Protein AF-K3Y2R1-F1 (afdb_monomer_lite)

Foldseek 3Di:
DDPVCPPVPPDDDPCPVVCCVVPVPPDPPCPPPQDPVRVVVVVVVVVVPPPDDDDDDDDDDDDDDDDDDDDDDDDDDDDDDDDDDDDPDPPPPPDPDPVVVVVVVVVVVVVVVVVVVVVVVVVVVVVVVVVVVVVVVVVLVVLLVVLLVLCVVLPDDPVLSVVLSVVCVVPVVLSVVLVVDDSVCNNVSSCVVSVD

Sequence (196 aa):
YHPEAKGLYGVAFPYYDSLAAVYGSDIATGEGAEGLSEAVENIEKELAVEGGNHQEEEEDRMSRETPRRSTDSASSSLKRRKTDRKGKDHVSATSSDPILDMLHEVQGDLKGVSTNIGKMAAVMEREVAVQEKNSKEDHQQKLREKATAELRKLGFTGSEQVKAASVFVRIPDQMSMLLTLDETLRREFILNMLGM

Radius of gyration: 39.14 Å; chains: 1; bounding box: 80×100×79 Å

pLDDT: mean 75.06, std 21.3, range [29.67, 97.75]

Organism: Setaria italica (NCBI:txid4555)

Secondary structure (DSSP, 8-state):
--GGGTT-TT---TTHHHHHHHHTTSSS--TT---HHHHHHHHHHHHTT--S-------------------------------------------S-HHHHHHHHHHHHHHHHHHHHHHHHHHHHHHHHHHHHHHHHHHHHHHHHHHHHHHHHTT--HHHHHHHHHHHHH-HHHHHHHHHS-HHHHHHHHHHHHT-

Structure (mmCIF, N/CA/C/O backbone):
data_AF-K3Y2R1-F1
#
_entry.id   AF-K3Y2R1-F1
#
loop_
_atom_site.group_PDB
_atom_site.id
_atom_site.type_symbol
_atom_site.label_atom_id
_atom_site.label_alt_id
_atom_site.label_comp_id
_atom_site.label_asym_id
_atom_site.label_entity_id
_atom_site.label_seq_id
_atom_site.pdbx_PDB_ins_code
_atom_site.Cartn_x
_atom_site.Cartn_y
_atom_site.Cartn_z
_atom_site.occupancy
_atom_site.B_iso_or_equiv
_atom_site.auth_seq_id
_atom_site.auth_comp_id
_atom_site.auth_asym_id
_atom_site.auth_atom_id
_atom_site.pdbx_PDB_model_num
ATOM 1 N N . TYR A 1 1 ? 9.777 -41.746 -37.826 1.00 58.69 1 TYR A N 1
ATOM 2 C CA . TYR A 1 1 ? 9.573 -41.975 -36.381 1.00 58.69 1 TYR A CA 1
ATOM 3 C C . TYR A 1 1 ? 10.850 -41.562 -35.669 1.00 58.69 1 TYR A C 1
ATOM 5 O O . TYR A 1 1 ? 11.870 -42.189 -35.920 1.00 58.69 1 TYR A O 1
ATOM 13 N N . HIS A 1 2 ? 10.834 -40.489 -34.873 1.00 68.25 2 HIS A N 1
ATOM 14 C CA . HIS A 1 2 ? 12.013 -40.086 -34.095 1.00 68.25 2 HIS A CA 1
ATOM 15 C C . HIS A 1 2 ? 12.057 -40.904 -32.793 1.00 68.25 2 HIS A C 1
ATOM 17 O O . HIS A 1 2 ? 11.012 -41.002 -32.144 1.00 68.25 2 HIS A O 1
ATOM 23 N N . PRO A 1 3 ? 13.196 -41.504 -32.397 1.00 75.38 3 PRO A N 1
ATOM 24 C CA . PRO A 1 3 ? 13.256 -42.355 -31.204 1.00 75.38 3 PRO A CA 1
ATOM 25 C C . PRO A 1 3 ? 12.899 -41.600 -29.914 1.00 75.38 3 PRO A C 1
ATOM 27 O O . PRO A 1 3 ? 12.304 -42.187 -29.014 1.00 75.38 3 PRO A O 1
ATOM 30 N N . GLU A 1 4 ? 13.175 -40.295 -29.858 1.00 73.31 4 GLU A N 1
ATOM 31 C CA . GLU A 1 4 ? 12.891 -39.430 -28.702 1.00 73.31 4 GLU A CA 1
ATOM 32 C C . GLU A 1 4 ? 11.432 -38.943 -28.631 1.00 73.31 4 GLU A C 1
ATOM 34 O O . GLU A 1 4 ? 10.978 -38.515 -27.578 1.00 73.31 4 GLU A O 1
ATOM 39 N N . ALA A 1 5 ? 10.651 -39.051 -29.715 1.00 70.62 5 ALA A N 1
ATOM 40 C CA . ALA A 1 5 ? 9.230 -38.667 -29.716 1.00 70.62 5 ALA A CA 1
ATOM 41 C C . ALA A 1 5 ? 8.310 -39.740 -29.090 1.00 70.62 5 ALA A C 1
ATOM 43 O O . ALA A 1 5 ? 7.079 -39.630 -29.105 1.00 70.62 5 ALA A O 1
ATOM 44 N N . LYS A 1 6 ? 8.897 -40.824 -28.572 1.00 70.19 6 LYS A N 1
ATOM 45 C CA . LYS A 1 6 ? 8.190 -41.992 -28.050 1.00 70.19 6 LYS A CA 1
ATOM 46 C C . LYS A 1 6 ? 7.592 -41.675 -26.674 1.00 70.19 6 LYS A C 1
ATOM 48 O O . LYS A 1 6 ? 8.297 -41.680 -25.674 1.00 70.19 6 LYS A O 1
ATOM 53 N N . GLY A 1 7 ? 6.282 -41.430 -26.644 1.00 70.38 7 GLY A N 1
ATOM 54 C CA . GLY A 1 7 ? 5.531 -41.080 -25.430 1.00 70.38 7 GLY A CA 1
ATOM 55 C C . GLY A 1 7 ? 4.971 -39.654 -25.404 1.00 70.38 7 GLY A C 1
ATOM 56 O O . GLY A 1 7 ? 4.280 -39.317 -24.454 1.00 70.38 7 GLY A O 1
ATOM 57 N N . LEU A 1 8 ? 5.211 -38.835 -26.437 1.00 71.25 8 LEU A N 1
ATOM 58 C CA . LEU A 1 8 ? 4.618 -37.489 -26.544 1.00 71.25 8 LEU A CA 1
ATOM 59 C C . LEU A 1 8 ? 3.167 -37.501 -27.061 1.00 71.25 8 LEU A C 1
ATOM 61 O O . LEU A 1 8 ? 2.424 -36.546 -26.854 1.00 71.25 8 LEU A O 1
ATOM 65 N N . TYR A 1 9 ? 2.746 -38.580 -27.725 1.00 72.44 9 TYR A N 1
ATOM 66 C CA . TYR A 1 9 ? 1.378 -38.750 -28.218 1.00 72.44 9 TYR A CA 1
ATOM 67 C C . TYR A 1 9 ? 0.490 -39.391 -27.145 1.00 72.44 9 TYR A C 1
ATOM 69 O O . TYR A 1 9 ? 0.857 -40.416 -26.574 1.00 72.44 9 TYR A O 1
ATOM 77 N N . GLY A 1 10 ? -0.692 -38.815 -26.908 1.00 72.50 10 GLY A N 1
ATOM 78 C CA . GLY A 1 10 ? -1.663 -39.311 -25.922 1.00 72.50 10 GLY A CA 1
ATOM 79 C C . GLY A 1 10 ? -1.488 -38.767 -24.499 1.00 72.50 10 GLY A C 1
ATOM 80 O O . GLY A 1 10 ? -2.242 -39.155 -23.610 1.00 72.50 10 GLY A O 1
ATOM 81 N N . VAL A 1 11 ? -0.537 -37.855 -24.269 1.00 78.69 11 VAL A N 1
ATOM 82 C CA . VAL A 1 11 ? -0.440 -37.105 -23.008 1.00 78.69 11 VAL A CA 1
ATOM 83 C C . VAL A 1 11 ? -1.524 -36.027 -22.995 1.00 78.69 11 VAL A C 1
ATOM 85 O O . VAL A 1 11 ? -1.591 -35.206 -23.908 1.00 78.69 11 VAL A O 1
ATOM 88 N N . ALA A 1 12 ? -2.372 -36.019 -21.965 1.00 78.88 12 ALA A N 1
ATOM 89 C CA . ALA A 1 12 ? -3.351 -34.954 -21.772 1.00 78.88 12 ALA A CA 1
ATOM 90 C C . ALA A 1 12 ? -2.622 -33.628 -21.510 1.00 78.88 12 ALA A C 1
ATOM 92 O O . ALA A 1 12 ? -1.821 -33.547 -20.580 1.00 78.88 12 ALA A O 1
ATOM 93 N N . PHE A 1 13 ? -2.898 -32.600 -22.315 1.00 80.81 13 PHE A N 1
ATOM 94 C CA . PHE A 1 13 ? -2.345 -31.262 -22.113 1.00 80.81 13 PHE A CA 1
ATOM 95 C C . PHE A 1 13 ? -3.169 -30.531 -21.040 1.00 80.81 13 PHE A C 1
ATOM 97 O O . PHE A 1 13 ? -4.332 -30.204 -21.299 1.00 80.81 13 PHE A O 1
ATOM 104 N N . PRO A 1 14 ? -2.628 -30.282 -19.831 1.00 82.25 14 PRO A N 1
ATOM 105 C CA . PRO A 1 14 ? -3.382 -29.601 -18.787 1.00 82.25 14 PRO A CA 1
ATOM 106 C C . PRO A 1 14 ? -3.731 -28.181 -19.238 1.00 82.25 14 PRO A C 1
ATOM 108 O O . PRO A 1 14 ? -2.924 -27.520 -19.888 1.00 82.25 14 PRO A O 1
ATOM 111 N N . TYR A 1 15 ? -4.921 -27.705 -18.871 1.00 87.19 15 TYR A N 1
ATOM 112 C CA . TYR A 1 15 ? -5.416 -26.362 -19.206 1.00 87.19 15 TYR A CA 1
ATOM 113 C C . TYR A 1 15 ? -5.675 -26.093 -20.701 1.00 87.19 15 TYR A C 1
ATOM 115 O O . TYR A 1 15 ? -5.906 -24.937 -21.050 1.00 87.19 15 TYR A O 1
ATOM 123 N N . TYR A 1 16 ? -5.711 -27.114 -21.575 1.00 85.38 16 TYR A N 1
ATOM 124 C CA . TYR A 1 16 ? -6.106 -26.932 -22.984 1.00 85.38 16 TYR A CA 1
ATOM 125 C C . TYR A 1 16 ? -7.444 -26.188 -23.104 1.00 85.38 16 TYR A C 1
ATOM 127 O O . TYR A 1 16 ? -7.506 -25.146 -23.749 1.00 85.38 16 TYR A O 1
ATOM 135 N N . ASP A 1 17 ? -8.476 -26.658 -22.399 1.00 84.75 17 ASP A N 1
ATOM 136 C CA . ASP A 1 17 ? -9.816 -26.058 -22.430 1.00 84.75 17 ASP A CA 1
ATOM 137 C C . ASP A 1 17 ? -9.830 -24.631 -21.854 1.00 84.75 17 ASP A C 1
ATOM 139 O O . ASP A 1 17 ? -10.561 -23.764 -22.327 1.00 84.75 17 ASP A O 1
ATOM 143 N N . SER A 1 18 ? -8.985 -24.355 -20.855 1.00 87.12 18 SER A N 1
ATOM 144 C CA . SER A 1 18 ? -8.849 -23.024 -20.251 1.00 87.12 18 SER A CA 1
ATOM 145 C C . SER A 1 18 ? -8.185 -22.030 -21.205 1.00 87.12 18 SER A C 1
ATOM 147 O O . SER A 1 18 ? -8.637 -20.894 -21.321 1.00 87.12 18 SER A O 1
ATOM 149 N N . LEU A 1 19 ? -7.140 -22.455 -21.922 1.00 84.94 19 LEU A N 1
ATOM 150 C CA . LEU A 1 19 ? -6.501 -21.642 -22.957 1.00 84.94 19 LEU A CA 1
ATOM 151 C C . LEU A 1 19 ? -7.421 -21.472 -24.170 1.00 84.94 19 LEU A C 1
ATOM 153 O O . LEU A 1 19 ? -7.505 -20.374 -24.709 1.00 84.94 19 LEU A O 1
ATOM 157 N N . ALA A 1 20 ? -8.162 -22.511 -24.562 1.00 81.69 20 ALA A N 1
ATOM 158 C CA . ALA A 1 20 ? -9.163 -22.427 -25.620 1.00 81.69 20 ALA A CA 1
ATOM 159 C C . ALA A 1 20 ? -10.300 -21.451 -25.265 1.00 81.69 20 ALA A C 1
ATOM 161 O O . ALA A 1 20 ? -10.744 -20.710 -26.134 1.00 81.69 20 ALA A O 1
ATOM 162 N N . ALA A 1 21 ? -10.720 -21.370 -23.999 1.00 82.19 21 ALA A N 1
ATOM 163 C CA . ALA A 1 21 ? -11.701 -20.378 -23.556 1.00 82.19 21 ALA A CA 1
ATOM 164 C C . ALA A 1 21 ? -11.164 -18.932 -23.619 1.00 82.19 21 ALA A C 1
ATOM 166 O O . ALA A 1 21 ? -11.878 -18.030 -24.057 1.00 82.19 21 ALA A O 1
ATOM 167 N N . VAL A 1 22 ? -9.906 -18.707 -23.214 1.00 83.81 22 VAL A N 1
ATOM 168 C CA . VAL A 1 22 ? -9.277 -17.370 -23.214 1.00 83.81 22 VAL A CA 1
ATOM 169 C C . VAL A 1 22 ? -8.918 -16.896 -24.627 1.00 83.81 22 VAL A C 1
ATOM 171 O O . VAL A 1 22 ? -9.155 -15.738 -24.952 1.00 83.81 22 VAL A O 1
ATOM 174 N N . TYR A 1 23 ? -8.360 -17.772 -25.467 1.00 77.94 23 TYR A N 1
ATOM 175 C CA . TYR A 1 23 ? -7.776 -17.408 -26.766 1.00 77.94 23 TYR A CA 1
ATOM 176 C C . TYR A 1 23 ? -8.594 -17.859 -27.985 1.00 77.94 23 TYR A C 1
ATOM 178 O O . TYR A 1 23 ? -8.387 -17.344 -29.078 1.00 77.94 23 TYR A O 1
ATOM 186 N N . GLY A 1 24 ? -9.520 -18.809 -27.833 1.00 70.69 24 GLY A N 1
ATOM 187 C CA . GLY A 1 24 ? -10.392 -19.269 -28.921 1.00 70.69 24 GLY A CA 1
ATOM 188 C C . GLY A 1 24 ? -11.609 -18.375 -29.175 1.00 70.69 24 GLY A C 1
ATOM 189 O O . GLY A 1 24 ? -12.319 -18.587 -30.155 1.00 70.69 24 GLY A O 1
ATOM 190 N N . SER A 1 25 ? -11.853 -17.388 -28.308 1.00 68.94 25 SER A N 1
ATOM 191 C CA . SER A 1 25 ? -13.069 -16.564 -28.323 1.00 68.94 25 SER A CA 1
ATOM 192 C C . SER A 1 25 ? -13.003 -15.330 -29.235 1.00 68.94 25 SER A C 1
ATOM 194 O O . SER A 1 25 ? -14.040 -14.710 -29.446 1.00 68.94 25 SER A O 1
ATOM 196 N N . ASP A 1 26 ? -11.833 -14.971 -29.782 1.00 64.12 26 ASP A N 1
ATOM 197 C CA . ASP A 1 26 ? -11.635 -13.679 -30.467 1.00 64.12 26 ASP A CA 1
ATOM 198 C C . ASP A 1 26 ? -10.835 -13.779 -31.784 1.00 64.12 26 ASP A C 1
ATOM 200 O O . ASP A 1 26 ? -9.773 -13.188 -31.961 1.00 64.12 26 ASP A O 1
ATOM 204 N N . ILE A 1 27 ? -11.337 -14.600 -32.718 1.00 58.41 27 ILE A N 1
ATOM 205 C CA . ILE A 1 27 ? -10.880 -14.631 -34.129 1.00 58.41 27 ILE A CA 1
ATOM 206 C C . ILE A 1 27 ? -12.074 -14.624 -35.120 1.00 58.41 27 ILE A C 1
ATOM 208 O O . ILE A 1 27 ? -11.883 -14.496 -36.325 1.00 58.41 27 ILE A O 1
ATOM 212 N N . ALA A 1 28 ? -13.322 -14.769 -34.648 1.00 58.22 28 ALA A N 1
ATOM 213 C CA . ALA A 1 28 ? -14.479 -15.061 -35.511 1.00 58.22 28 ALA A CA 1
ATOM 214 C C . ALA A 1 28 ? -15.615 -14.018 -35.500 1.00 58.22 28 ALA A C 1
ATOM 216 O O . ALA A 1 28 ? -16.436 -14.022 -36.417 1.00 58.22 28 ALA A O 1
ATOM 217 N N . THR A 1 29 ? -15.680 -13.124 -34.510 1.00 54.44 29 THR A N 1
ATOM 218 C CA . THR A 1 29 ? -16.787 -12.160 -34.367 1.00 54.44 29 THR A CA 1
ATOM 219 C C . THR A 1 29 ? -16.401 -10.813 -34.977 1.00 54.44 29 THR A C 1
ATOM 221 O O . THR A 1 29 ? -16.188 -9.838 -34.267 1.00 54.44 29 THR A O 1
ATOM 224 N N . GLY A 1 30 ? -16.273 -10.766 -36.308 1.00 55.94 30 GLY A N 1
ATOM 225 C CA . GLY A 1 30 ? -15.889 -9.572 -37.084 1.00 55.94 30 GLY A CA 1
ATOM 226 C C . GLY A 1 30 ? -16.935 -8.446 -37.114 1.00 55.94 30 GLY A C 1
ATOM 227 O O . GLY A 1 30 ? -17.187 -7.867 -38.166 1.00 55.94 30 GLY A O 1
ATOM 228 N N . GLU A 1 31 ? -17.571 -8.154 -35.983 1.00 53.16 31 GLU A N 1
ATOM 229 C CA . GLU A 1 31 ? -18.559 -7.094 -35.810 1.00 53.16 31 GLU A CA 1
ATOM 230 C C . GLU A 1 31 ? -17.824 -5.769 -35.534 1.00 53.16 31 GLU A C 1
ATOM 232 O O . GLU A 1 31 ? -17.447 -5.472 -34.403 1.00 53.16 31 GLU A O 1
ATOM 237 N N . GLY A 1 32 ? -17.563 -5.002 -36.600 1.00 58.12 32 GLY A N 1
ATOM 238 C CA . GLY A 1 32 ? -16.834 -3.724 -36.547 1.00 58.12 32 GLY A CA 1
ATOM 239 C C . GLY A 1 32 ? -15.511 -3.681 -37.322 1.00 58.12 32 GLY A C 1
ATOM 240 O O . GLY A 1 32 ? -14.821 -2.667 -37.278 1.00 58.12 32 GLY A O 1
ATOM 241 N N . ALA A 1 33 ? -15.145 -4.747 -38.042 1.00 59.28 33 ALA A N 1
ATOM 242 C CA . ALA A 1 33 ? -14.054 -4.695 -39.013 1.00 59.28 33 ALA A CA 1
ATOM 243 C C . ALA A 1 33 ? -14.596 -4.210 -40.367 1.00 59.28 33 ALA A C 1
ATOM 245 O O . ALA A 1 33 ? -15.259 -4.980 -41.065 1.00 59.28 33 ALA A O 1
ATOM 246 N N . GLU A 1 34 ? -14.310 -2.955 -40.728 1.00 58.00 34 GLU A N 1
ATOM 247 C CA . GLU A 1 34 ? -14.689 -2.388 -42.028 1.00 58.00 34 GLU A CA 1
ATOM 248 C C . GLU A 1 34 ? -14.184 -3.279 -43.170 1.00 58.00 34 GLU A C 1
ATOM 250 O O . GLU A 1 34 ? -12.993 -3.599 -43.279 1.00 58.00 34 GLU A O 1
ATOM 255 N N . GLY A 1 35 ? -15.103 -3.711 -44.031 1.00 67.38 35 GLY A N 1
ATOM 256 C CA . GLY A 1 35 ? -14.749 -4.539 -45.178 1.00 67.38 35 GLY A CA 1
ATOM 257 C C . GLY A 1 35 ? -13.949 -3.746 -46.215 1.00 67.38 35 GLY A C 1
ATOM 258 O O . GLY A 1 35 ? -14.098 -2.534 -46.341 1.00 67.38 35 GLY A O 1
ATOM 259 N N . LEU A 1 36 ? -13.180 -4.435 -47.067 1.00 62.88 36 LEU A N 1
ATOM 260 C CA . LEU A 1 36 ? -12.476 -3.806 -48.202 1.00 62.88 36 LEU A CA 1
ATOM 261 C C . LEU A 1 36 ? -13.394 -2.946 -49.098 1.00 62.88 36 LEU A C 1
ATOM 263 O O . LEU A 1 36 ? -12.928 -1.990 -49.704 1.00 62.88 36 LEU A O 1
ATOM 267 N N . SER A 1 37 ? -14.690 -3.270 -49.174 1.00 67.94 37 SER A N 1
ATOM 268 C CA . SER A 1 37 ? -15.687 -2.478 -49.909 1.00 67.94 37 SER A CA 1
ATOM 269 C C . SER A 1 37 ? -16.144 -1.214 -49.167 1.00 67.94 37 SER A C 1
ATOM 271 O O . SER A 1 37 ? -16.518 -0.244 -49.813 1.00 67.94 37 SER A O 1
ATOM 273 N N . GLU A 1 38 ? -16.131 -1.229 -47.836 1.00 74.25 38 GLU A N 1
ATOM 274 C CA . GLU A 1 38 ? -16.564 -0.126 -46.967 1.00 74.25 38 GLU A CA 1
ATOM 275 C C . GLU A 1 38 ? -15.449 0.920 -46.837 1.00 74.25 38 GLU A C 1
ATOM 277 O O . GLU A 1 38 ? -15.686 2.111 -47.027 1.00 74.25 38 GLU A O 1
ATOM 282 N N . ALA A 1 39 ? -14.203 0.457 -46.686 1.00 71.00 39 ALA A N 1
ATOM 283 C CA . ALA A 1 39 ? -13.013 1.304 -46.725 1.00 71.00 39 ALA A CA 1
ATOM 284 C C . ALA A 1 39 ? -12.870 2.074 -48.057 1.00 71.00 39 ALA A C 1
ATOM 286 O O . ALA A 1 39 ? -12.465 3.236 -48.062 1.00 71.00 39 ALA A O 1
ATOM 287 N N . VAL A 1 40 ? -13.231 1.457 -49.193 1.00 73.81 40 VAL A N 1
ATOM 288 C CA . VAL A 1 40 ? -13.231 2.133 -50.507 1.00 73.81 40 VAL A CA 1
ATOM 289 C C . VAL A 1 40 ? -14.349 3.177 -50.603 1.00 73.81 40 VAL A C 1
ATOM 291 O O . VAL A 1 40 ? -14.084 4.292 -51.049 1.00 73.81 40 VAL A O 1
ATOM 294 N N . GLU A 1 41 ? -15.565 2.875 -50.129 1.00 73.31 41 GLU A N 1
ATOM 295 C CA . GLU A 1 41 ? -16.671 3.849 -50.113 1.00 73.31 41 GLU A CA 1
ATOM 296 C C . GLU A 1 41 ? -16.350 5.074 -49.234 1.00 73.31 41 GLU A C 1
ATOM 298 O O . GLU A 1 41 ? -16.726 6.201 -49.568 1.00 73.31 41 GLU A O 1
ATOM 303 N N . ASN A 1 42 ? -15.624 4.881 -48.127 1.00 75.38 42 ASN A N 1
ATOM 304 C CA . ASN A 1 42 ? -15.204 5.980 -47.259 1.00 75.38 42 ASN A CA 1
ATOM 305 C C . ASN A 1 42 ? -14.215 6.932 -47.963 1.00 75.38 42 ASN A C 1
ATOM 307 O O . ASN A 1 42 ? -14.404 8.147 -47.922 1.00 75.38 42 ASN A O 1
ATOM 311 N N . ILE A 1 43 ? -13.224 6.392 -48.686 1.00 75.44 43 ILE A N 1
ATOM 312 C CA . ILE A 1 43 ? -12.249 7.189 -49.456 1.00 75.44 43 ILE A CA 1
ATOM 313 C C . ILE A 1 43 ? -12.938 7.978 -50.585 1.00 75.44 43 ILE A C 1
ATOM 315 O O . ILE A 1 43 ? -12.614 9.145 -50.814 1.00 75.44 43 ILE A O 1
ATOM 319 N N . GLU A 1 44 ? -13.920 7.384 -51.273 1.00 65.31 44 GLU A N 1
ATOM 320 C CA . GLU A 1 44 ? -14.688 8.082 -52.316 1.00 65.31 44 GLU A CA 1
ATOM 321 C C . GLU A 1 44 ? -15.533 9.243 -51.757 1.00 65.31 44 GLU A C 1
ATOM 323 O O . GLU A 1 44 ? -15.669 10.277 -52.416 1.00 65.31 44 GLU A O 1
ATOM 328 N N . LYS A 1 45 ? -16.058 9.122 -50.527 1.00 68.12 45 LYS A N 1
ATOM 329 C CA . LYS A 1 45 ? -16.753 10.223 -49.832 1.00 68.12 45 LYS A CA 1
ATOM 330 C C . LYS A 1 45 ? -15.806 11.333 -49.382 1.00 68.12 45 LYS A C 1
ATOM 332 O O . LYS A 1 45 ? -16.167 12.503 -49.490 1.00 68.12 45 LYS A O 1
ATOM 337 N N . GLU A 1 46 ? -14.621 10.986 -48.889 1.00 59.19 46 GLU A N 1
ATOM 338 C CA . GLU A 1 46 ? -13.637 11.953 -48.387 1.00 59.19 46 GLU A CA 1
ATOM 339 C C . GLU A 1 46 ? -13.089 12.833 -49.530 1.00 59.19 46 GLU A C 1
ATOM 341 O O . GLU A 1 46 ? -13.103 14.063 -49.440 1.00 59.19 46 GLU A O 1
ATOM 346 N N . LEU A 1 47 ? -12.768 12.225 -50.681 1.00 59.41 47 LEU A N 1
ATOM 347 C CA . LEU A 1 47 ? -12.332 12.934 -51.895 1.00 59.41 47 LEU A CA 1
ATOM 348 C C . LEU A 1 47 ? -13.392 13.878 -52.496 1.00 59.41 47 LEU A C 1
ATOM 350 O O . LEU A 1 47 ? -13.042 14.809 -53.220 1.00 59.41 47 LEU A O 1
ATOM 354 N N . ALA A 1 48 ? -14.680 13.669 -52.207 1.00 56.81 48 ALA A N 1
ATOM 355 C CA . ALA A 1 48 ? -15.753 14.560 -52.654 1.00 56.81 48 ALA A CA 1
ATOM 356 C C . ALA A 1 48 ? -15.882 15.841 -51.803 1.00 56.81 48 ALA A C 1
ATOM 358 O O . ALA A 1 48 ? -16.561 16.783 -52.220 1.00 56.81 48 ALA A O 1
ATOM 359 N N . VAL A 1 49 ? -15.249 15.889 -50.623 1.00 55.41 49 VAL A N 1
ATOM 360 C CA . VAL A 1 49 ? -15.263 17.045 -49.709 1.00 55.41 49 VAL A CA 1
ATOM 361 C C . VAL A 1 49 ? -14.065 17.971 -49.940 1.00 55.41 49 VAL A C 1
ATOM 363 O O . VAL A 1 49 ? -14.216 19.190 -49.839 1.00 55.41 49 VAL A O 1
ATOM 366 N N . GLU A 1 50 ? -12.900 17.443 -50.325 1.00 48.81 50 GLU A N 1
ATOM 367 C CA . GLU A 1 50 ? -11.667 18.226 -50.535 1.00 48.81 50 GLU A CA 1
ATOM 368 C C . GLU A 1 50 ? -11.602 18.915 -51.919 1.00 48.81 50 GLU A C 1
ATOM 370 O O . GLU A 1 50 ? -10.598 18.924 -52.629 1.00 48.81 50 GLU A O 1
ATOM 375 N N . GLY A 1 51 ? -12.723 19.527 -52.313 1.00 50.19 51 GLY A N 1
ATOM 376 C CA . GLY A 1 51 ? -12.913 20.259 -53.566 1.00 50.19 51 GLY A CA 1
ATOM 377 C C . GLY A 1 51 ? -13.016 21.778 -53.388 1.00 50.19 51 GLY A C 1
ATOM 378 O O . GLY A 1 51 ? -13.816 22.406 -54.083 1.00 50.19 51 GLY A O 1
ATOM 379 N N . GLY A 1 52 ? -12.275 22.388 -52.451 1.00 43.84 52 GLY A N 1
ATOM 380 C CA . GLY A 1 52 ? -12.424 23.819 -52.151 1.00 43.84 52 GLY A CA 1
ATOM 381 C C . GLY A 1 52 ? -11.266 24.488 -51.400 1.00 43.84 52 GLY A C 1
ATOM 382 O O . GLY A 1 52 ? -11.076 24.259 -50.214 1.00 43.84 52 GLY A O 1
ATOM 383 N N . ASN A 1 53 ? -10.605 25.427 -52.088 1.00 34.25 53 ASN A N 1
ATOM 384 C CA . ASN A 1 53 ? -9.619 26.407 -51.602 1.00 34.25 53 ASN A CA 1
ATOM 385 C C . ASN A 1 53 ? -8.256 25.915 -51.078 1.00 34.25 53 ASN A C 1
ATOM 387 O O . ASN A 1 53 ? -8.015 25.713 -49.894 1.00 34.25 53 ASN A O 1
ATOM 391 N N . HIS A 1 54 ? -7.308 25.948 -52.011 1.00 41.66 54 HIS A N 1
ATOM 392 C CA . HIS A 1 54 ? -5.878 26.123 -51.789 1.00 41.66 54 HIS A CA 1
ATOM 393 C C . HIS A 1 54 ? -5.580 27.534 -51.236 1.00 41.66 54 HIS A C 1
ATOM 395 O O . HIS A 1 54 ? -6.000 28.520 -51.849 1.00 41.66 54 HIS A O 1
ATOM 401 N N . GLN A 1 55 ? -4.836 27.653 -50.131 1.00 34.44 55 GLN A N 1
ATOM 402 C CA . GLN A 1 55 ? -4.181 28.911 -49.751 1.00 34.44 55 GLN A CA 1
ATOM 403 C C . GLN A 1 55 ? -2.916 28.650 -48.919 1.00 34.44 55 GLN A C 1
ATOM 405 O O . GLN A 1 55 ? -2.964 28.040 -47.853 1.00 34.44 55 GLN A O 1
ATOM 410 N N . GLU A 1 56 ? -1.781 29.089 -49.458 1.00 44.97 56 GLU A N 1
ATOM 411 C CA . GLU A 1 56 ? -0.451 29.034 -48.850 1.00 44.97 56 GLU A CA 1
ATOM 412 C C . GLU A 1 56 ? -0.267 30.252 -47.931 1.00 44.97 56 GLU A C 1
ATOM 414 O O . GLU A 1 56 ? -0.466 31.371 -48.401 1.00 44.97 56 GLU A O 1
ATOM 419 N N . GLU A 1 57 ? 0.177 30.082 -46.679 1.00 37.97 57 GLU A N 1
ATOM 420 C CA . GLU A 1 57 ? 0.797 31.182 -45.919 1.00 37.97 57 GLU A CA 1
ATOM 421 C C . GLU A 1 57 ? 2.046 30.705 -45.155 1.00 37.97 57 GLU A C 1
ATOM 423 O O . GLU A 1 57 ? 2.004 29.830 -44.290 1.00 37.97 57 GLU A O 1
ATOM 428 N N . GLU A 1 58 ? 3.179 31.306 -45.518 1.00 45.94 58 GLU A N 1
ATOM 429 C CA . GLU A 1 58 ? 4.479 31.235 -44.851 1.00 45.94 58 GLU A CA 1
ATOM 430 C C . GLU A 1 58 ? 4.543 32.334 -43.773 1.00 45.94 58 GLU A C 1
ATOM 432 O O . GLU A 1 58 ? 4.352 33.508 -44.086 1.00 45.94 58 GLU A O 1
ATOM 437 N N . GLU A 1 59 ? 4.852 31.993 -42.516 1.00 38.81 59 GLU A N 1
ATOM 438 C CA . GLU A 1 59 ? 5.086 32.986 -41.450 1.00 38.81 59 GLU A CA 1
ATOM 439 C C . GLU A 1 59 ? 6.472 32.821 -40.799 1.00 38.81 59 GLU A C 1
ATOM 441 O O . GLU A 1 59 ? 6.624 32.244 -39.721 1.00 38.81 59 GLU A O 1
ATOM 446 N N . ASP A 1 60 ? 7.490 33.424 -41.421 1.00 43.12 60 ASP A N 1
ATOM 447 C CA . ASP A 1 60 ? 8.620 33.996 -40.679 1.00 43.12 60 ASP A CA 1
ATOM 448 C C . ASP A 1 60 ? 8.189 35.348 -40.085 1.00 43.12 60 ASP A C 1
ATOM 450 O O . ASP A 1 60 ? 7.903 36.295 -40.824 1.00 43.12 60 ASP A O 1
ATOM 454 N N . ARG A 1 61 ? 8.150 35.475 -38.749 1.00 37.91 61 ARG A N 1
ATOM 455 C CA . ARG A 1 61 ? 7.940 36.774 -38.084 1.00 37.91 61 ARG A CA 1
ATOM 456 C C . ARG A 1 61 ? 8.894 37.045 -36.928 1.00 37.91 61 ARG A C 1
ATOM 458 O O . ARG A 1 61 ? 8.739 36.595 -35.795 1.00 37.91 61 ARG A O 1
ATOM 465 N N . MET A 1 62 ? 9.828 37.936 -37.237 1.00 31.19 62 MET A N 1
ATOM 466 C CA . MET A 1 62 ? 10.739 38.616 -36.323 1.00 31.19 62 MET A CA 1
ATOM 467 C C . MET A 1 62 ? 10.034 39.463 -35.240 1.00 31.19 62 MET A C 1
ATOM 469 O O . MET A 1 62 ? 8.972 40.048 -35.451 1.00 31.19 62 MET A O 1
ATOM 473 N N . SER A 1 63 ? 10.732 39.691 -34.125 1.00 38.50 63 SER A N 1
ATOM 474 C CA . SER A 1 63 ? 10.580 40.885 -33.273 1.00 38.50 63 SER A CA 1
ATOM 475 C C . SER A 1 63 ? 11.966 41.292 -32.752 1.00 38.50 63 SER A C 1
ATOM 477 O O . SER A 1 63 ? 12.676 40.464 -32.196 1.00 38.50 63 SER A O 1
ATOM 479 N N . ARG A 1 64 ? 12.496 42.458 -33.164 1.00 38.56 64 ARG A N 1
ATOM 480 C CA . ARG A 1 64 ? 12.454 43.759 -32.442 1.00 38.56 64 ARG A CA 1
ATOM 481 C C . ARG A 1 64 ? 13.172 43.701 -31.073 1.00 38.56 64 ARG A C 1
ATOM 483 O O . ARG A 1 64 ? 12.908 42.809 -30.289 1.00 38.56 64 ARG A O 1
ATOM 490 N N . GLU A 1 65 ? 14.063 44.622 -30.689 1.00 29.67 65 GLU A N 1
ATOM 491 C CA . GLU A 1 65 ? 14.257 46.017 -31.120 1.00 29.67 65 GLU A CA 1
ATOM 492 C C . GLU A 1 65 ? 15.674 46.524 -30.731 1.00 29.67 65 GLU A C 1
ATOM 494 O O . GLU A 1 65 ? 16.201 46.152 -29.686 1.00 29.67 65 GLU A O 1
ATOM 499 N N . THR A 1 66 ? 16.305 47.384 -31.546 1.00 36.56 66 THR A N 1
ATOM 500 C CA . THR A 1 66 ? 17.531 48.134 -31.156 1.00 36.56 66 THR A CA 1
ATOM 501 C C . THR A 1 66 ? 17.147 49.493 -30.559 1.00 36.56 66 THR A C 1
ATOM 503 O O . THR A 1 66 ? 16.031 49.953 -30.812 1.00 36.56 66 THR A O 1
ATOM 506 N N . PRO A 1 67 ? 18.051 50.210 -29.852 1.00 47.50 67 PRO A N 1
ATOM 507 C CA . PRO A 1 67 ? 18.633 51.373 -30.550 1.00 47.50 67 PRO A CA 1
ATOM 508 C C . PRO A 1 67 ? 20.032 51.882 -30.104 1.00 47.50 67 PRO A C 1
ATOM 510 O O . PRO A 1 67 ? 20.184 52.324 -28.971 1.00 47.50 67 PRO A O 1
ATOM 513 N N . ARG A 1 68 ? 20.918 52.102 -31.105 1.00 42.06 68 ARG A N 1
ATOM 514 C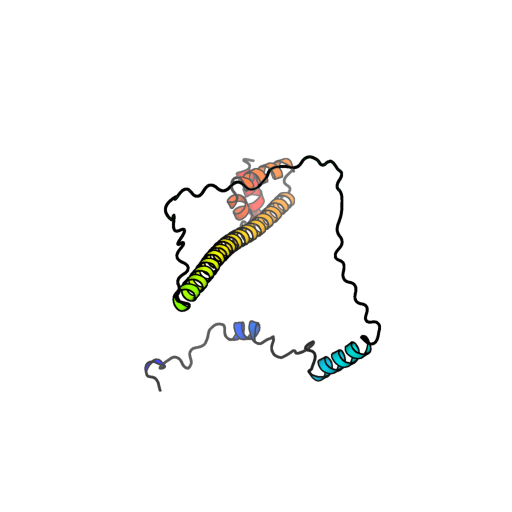 CA . ARG A 1 68 ? 21.878 53.251 -31.240 1.00 42.06 68 ARG A CA 1
ATOM 515 C C . ARG A 1 68 ? 23.035 53.311 -30.199 1.00 42.06 68 ARG A C 1
ATOM 517 O O . ARG A 1 68 ? 22.918 52.773 -29.117 1.00 42.06 68 ARG A O 1
ATOM 524 N N . ARG A 1 69 ? 24.207 53.942 -30.389 1.00 35.03 69 ARG A N 1
ATOM 525 C CA . ARG A 1 69 ? 24.919 54.731 -31.438 1.00 35.03 69 ARG A CA 1
ATOM 526 C C . ARG A 1 69 ? 26.446 54.588 -31.121 1.00 35.03 69 ARG A C 1
ATOM 528 O O . ARG A 1 69 ? 26.756 54.084 -30.050 1.00 35.03 69 ARG A O 1
ATOM 535 N N . SER A 1 70 ? 27.465 55.001 -31.886 1.00 34.91 70 SER A N 1
ATOM 536 C CA . SER A 1 70 ? 27.620 55.745 -33.154 1.00 34.91 70 SER A CA 1
ATOM 537 C C . SER A 1 70 ? 28.983 55.386 -33.806 1.00 34.91 70 SER A C 1
ATOM 539 O O . SER A 1 70 ? 29.738 54.593 -33.251 1.00 34.91 70 SER A O 1
ATOM 541 N N . THR A 1 71 ? 29.313 55.996 -34.948 1.00 41.69 71 THR A N 1
ATOM 542 C CA . THR A 1 71 ? 30.656 56.035 -35.575 1.00 41.69 71 THR A CA 1
ATOM 543 C C . THR A 1 71 ? 31.619 56.970 -34.805 1.00 41.69 71 THR A C 1
ATOM 545 O O . THR A 1 71 ? 31.153 57.811 -34.039 1.00 41.69 71 THR A O 1
ATOM 548 N N . ASP A 1 72 ? 32.954 56.838 -34.874 1.00 30.55 72 ASP A N 1
ATOM 549 C CA . ASP A 1 72 ? 33.775 57.354 -35.989 1.00 30.55 72 ASP A CA 1
ATOM 550 C C . ASP A 1 72 ? 35.280 56.993 -35.911 1.00 30.55 72 ASP A C 1
ATOM 552 O O . ASP A 1 72 ? 35.792 56.576 -34.875 1.00 30.55 72 ASP A O 1
ATOM 556 N N . SER A 1 73 ? 35.984 57.351 -36.996 1.00 33.88 73 SER A N 1
ATOM 557 C CA . SER A 1 73 ? 37.439 57.577 -37.149 1.00 33.88 73 SER A CA 1
ATOM 558 C C . SER A 1 73 ? 38.280 56.462 -37.782 1.00 33.88 73 SER A C 1
ATOM 560 O O . SER A 1 73 ? 38.244 55.292 -37.414 1.00 33.88 73 SER A O 1
ATOM 562 N N . ALA A 1 74 ? 39.057 56.885 -38.783 1.00 32.16 74 ALA A N 1
ATOM 563 C CA . ALA A 1 74 ? 39.773 56.058 -39.749 1.00 32.16 74 ALA A CA 1
ATOM 564 C C . ALA A 1 74 ? 41.308 56.178 -39.608 1.00 32.16 74 ALA A C 1
ATOM 566 O O . ALA A 1 74 ? 41.810 56.854 -38.715 1.00 32.16 74 ALA A O 1
ATOM 567 N N . SER A 1 75 ? 42.033 55.615 -40.588 1.00 33.41 75 SER A N 1
ATOM 568 C CA . SER A 1 75 ? 43.499 55.659 -40.765 1.00 33.41 75 SER A CA 1
ATOM 569 C C . SER A 1 75 ? 44.267 54.665 -39.876 1.00 33.41 75 SER A C 1
ATOM 571 O O . SER A 1 75 ? 44.241 54.720 -38.656 1.00 33.41 75 SER A O 1
ATOM 573 N N . SER A 1 76 ? 45.031 53.732 -40.441 1.00 34.94 76 SER A N 1
ATOM 574 C CA . SER A 1 76 ? 46.236 54.087 -41.198 1.00 34.94 76 SER A CA 1
ATOM 575 C C . SER A 1 76 ? 46.728 52.978 -42.141 1.00 34.94 76 SER A C 1
ATOM 577 O O . SER A 1 76 ? 46.151 51.898 -42.247 1.00 34.94 76 SER A O 1
ATOM 579 N N . SER A 1 77 ? 47.759 53.307 -42.919 1.00 40.50 77 SER A N 1
ATOM 580 C CA . SER A 1 77 ? 48.077 52.679 -44.198 1.00 40.50 77 SER A CA 1
ATOM 581 C C . SER A 1 77 ? 49.088 51.527 -44.151 1.00 40.50 77 SER A C 1
ATOM 583 O O . SER A 1 77 ? 49.942 51.409 -43.273 1.00 40.50 77 SER A O 1
ATOM 585 N N . LEU A 1 78 ? 49.013 50.711 -45.206 1.00 47.44 78 LEU A N 1
ATOM 586 C CA . LEU A 1 78 ? 49.971 49.685 -45.617 1.00 47.44 78 LEU A CA 1
ATOM 587 C C . LEU A 1 78 ? 51.444 50.094 -45.395 1.00 47.44 78 LEU A C 1
ATOM 589 O O . LEU A 1 78 ? 52.000 50.863 -46.182 1.00 47.44 78 LEU A O 1
ATOM 593 N N . LYS A 1 79 ? 52.136 49.474 -44.428 1.00 40.22 79 LYS A N 1
ATOM 594 C CA . LYS A 1 79 ? 53.607 49.373 -44.455 1.00 40.22 79 LYS A CA 1
ATOM 595 C C . LYS A 1 79 ? 54.099 47.956 -44.176 1.00 40.22 79 LYS A C 1
ATOM 597 O O . LYS A 1 79 ? 53.957 47.401 -43.093 1.00 40.22 79 LYS A O 1
ATOM 602 N N . ARG A 1 80 ? 54.726 47.400 -45.214 1.00 53.41 80 ARG A N 1
ATOM 603 C CA . ARG A 1 80 ? 55.363 46.081 -45.264 1.00 53.41 80 ARG A CA 1
ATOM 604 C C . ARG A 1 80 ? 56.408 45.922 -44.154 1.00 53.41 80 ARG A C 1
ATOM 606 O O . ARG A 1 80 ? 57.344 46.716 -44.082 1.00 53.41 80 ARG A O 1
ATOM 613 N N . ARG A 1 81 ? 56.364 44.799 -43.438 1.00 41.72 81 ARG A N 1
ATOM 614 C CA . ARG A 1 81 ? 57.564 44.161 -42.877 1.00 41.72 81 ARG A CA 1
ATOM 615 C C . ARG A 1 81 ? 57.587 42.688 -43.276 1.00 41.72 81 ARG A C 1
ATOM 617 O O . ARG A 1 81 ? 56.865 41.876 -42.713 1.00 41.72 81 ARG A O 1
ATOM 624 N N . LYS A 1 82 ? 58.445 42.353 -44.248 1.00 56.00 82 LYS A N 1
ATOM 625 C CA . LYS A 1 82 ? 58.990 40.995 -44.350 1.00 56.00 82 LYS A CA 1
ATOM 626 C C . LYS A 1 82 ? 59.903 40.798 -43.142 1.00 56.00 82 LYS A C 1
ATOM 628 O O . LYS A 1 82 ? 60.899 41.505 -43.028 1.00 56.00 82 LYS A O 1
ATOM 633 N N . THR A 1 83 ? 59.580 39.835 -42.293 1.00 46.34 83 THR A N 1
ATOM 634 C CA . THR A 1 83 ? 60.529 39.215 -41.363 1.00 46.34 83 THR A CA 1
ATOM 635 C C . THR A 1 83 ? 60.166 37.747 -41.257 1.00 46.34 83 THR A C 1
ATOM 637 O O . THR A 1 83 ? 59.090 37.424 -40.754 1.00 46.34 83 THR A O 1
ATOM 640 N N . ASP A 1 84 ? 61.052 36.886 -41.747 1.00 52.53 84 ASP A N 1
ATOM 641 C CA . ASP A 1 84 ? 60.939 35.436 -41.666 1.00 52.53 84 ASP A CA 1
ATOM 642 C C . ASP A 1 84 ? 60.598 34.962 -40.255 1.00 52.53 84 ASP A C 1
ATOM 644 O O . ASP A 1 84 ? 61.364 35.151 -39.307 1.00 52.53 84 ASP A O 1
ATOM 648 N N . ARG A 1 85 ? 59.453 34.288 -40.130 1.00 45.44 85 ARG A N 1
ATOM 649 C CA . ARG A 1 85 ? 59.153 33.408 -39.003 1.00 45.44 85 ARG A CA 1
ATOM 650 C C . ARG A 1 85 ? 58.538 32.121 -39.524 1.00 45.44 85 ARG A C 1
ATOM 652 O O . ARG A 1 85 ? 57.328 32.010 -39.660 1.00 45.44 85 ARG A O 1
ATOM 659 N N . LYS A 1 86 ? 59.457 31.201 -39.834 1.00 47.41 86 LYS A N 1
ATOM 660 C CA . LYS A 1 86 ? 59.398 29.750 -39.614 1.00 47.41 86 LYS A CA 1
ATOM 661 C C . LYS A 1 86 ? 57.983 29.173 -39.516 1.00 47.41 86 LYS A C 1
ATOM 663 O O . LYS A 1 86 ? 57.295 29.415 -38.526 1.00 47.41 86 LYS A O 1
ATOM 668 N N . GLY A 1 87 ? 57.624 28.367 -40.517 1.00 50.03 87 GLY A N 1
ATOM 669 C CA . GLY A 1 87 ? 56.359 27.642 -40.569 1.00 50.03 87 GLY A CA 1
ATOM 670 C C . GLY A 1 87 ? 56.022 26.993 -39.230 1.00 50.03 87 GLY A C 1
ATOM 671 O O . GLY A 1 87 ? 56.861 26.334 -38.610 1.00 50.03 87 GLY A O 1
ATOM 672 N N . LYS A 1 88 ? 54.793 27.235 -38.778 1.00 48.66 88 LYS A N 1
ATOM 673 C CA . LYS A 1 88 ? 54.156 26.437 -37.743 1.00 48.66 88 LYS A CA 1
ATOM 674 C C . LYS A 1 88 ? 52.981 25.748 -38.401 1.00 48.66 88 LYS A C 1
ATOM 676 O O . LYS A 1 88 ? 51.875 26.282 -38.446 1.00 48.66 88 LYS A O 1
ATOM 681 N N . ASP A 1 89 ? 53.291 24.588 -38.954 1.00 43.41 89 ASP A N 1
ATOM 682 C CA . ASP A 1 89 ? 52.350 23.717 -39.625 1.00 43.41 89 ASP A CA 1
ATOM 683 C C . ASP A 1 89 ? 51.254 23.314 -38.637 1.00 43.41 89 ASP A C 1
ATOM 685 O O . ASP A 1 89 ? 51.437 22.435 -37.795 1.00 43.41 89 ASP A O 1
ATOM 689 N N . HIS A 1 90 ? 50.085 23.946 -38.746 1.00 47.62 90 HIS A N 1
ATOM 690 C CA . HIS A 1 90 ? 48.846 23.365 -38.241 1.00 47.62 90 HIS A CA 1
ATOM 691 C C . HIS A 1 90 ? 48.363 22.307 -39.238 1.00 47.62 90 HIS A C 1
ATOM 693 O O . HIS A 1 90 ? 47.268 22.383 -39.783 1.00 47.62 90 HIS A O 1
ATOM 699 N N . VAL A 1 91 ? 49.201 21.285 -39.438 1.00 48.12 91 VAL A N 1
ATOM 700 C CA . VAL A 1 91 ? 48.756 19.979 -39.925 1.00 48.12 91 VAL A CA 1
ATOM 701 C C . VAL A 1 91 ? 48.039 19.312 -38.750 1.00 48.12 91 VAL A C 1
ATOM 703 O O . VAL A 1 91 ? 48.551 18.414 -38.087 1.00 48.12 91 VAL A O 1
ATOM 706 N N . SER A 1 92 ? 46.822 19.783 -38.471 1.00 53.75 92 SER A N 1
ATOM 707 C CA . SER A 1 92 ? 45.770 18.849 -38.089 1.00 53.75 92 SER A CA 1
ATOM 708 C C . SER A 1 92 ? 45.577 17.968 -39.313 1.00 53.75 92 SER A C 1
ATOM 710 O O . SER A 1 92 ? 45.081 18.452 -40.329 1.00 53.75 92 SER A O 1
ATOM 712 N N . ALA A 1 93 ? 46.080 16.737 -39.252 1.00 53.44 93 ALA A N 1
ATOM 713 C CA . ALA A 1 93 ? 46.063 15.815 -40.374 1.00 53.44 93 ALA A CA 1
ATOM 714 C C . ALA A 1 93 ? 44.615 15.457 -40.745 1.00 53.44 93 ALA A C 1
ATOM 716 O O . ALA A 1 93 ? 44.063 14.484 -40.245 1.00 53.44 93 ALA A O 1
ATOM 717 N N . THR A 1 94 ? 44.013 16.249 -41.633 1.00 57.34 94 THR A N 1
ATOM 718 C CA . THR A 1 94 ? 42.999 15.754 -42.563 1.00 57.34 94 THR A CA 1
ATOM 719 C C . THR A 1 94 ? 43.683 14.666 -43.367 1.00 57.34 94 THR A C 1
ATOM 721 O O . THR A 1 94 ? 44.722 14.930 -43.986 1.00 57.34 94 THR A O 1
ATOM 724 N N . SER A 1 95 ? 43.181 13.439 -43.283 1.00 59.75 95 SER A N 1
ATOM 725 C CA . SER A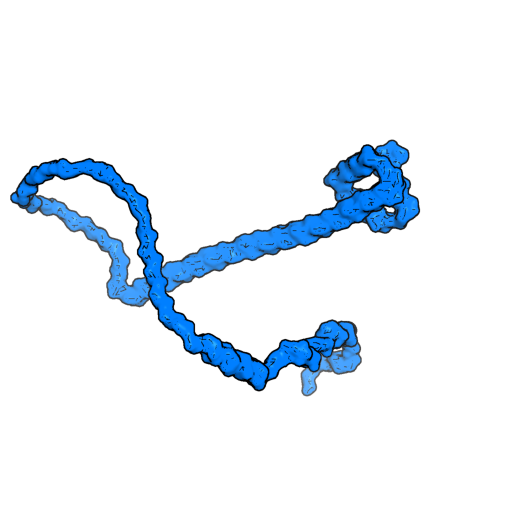 1 95 ? 43.799 12.355 -44.022 1.00 59.75 95 SER A CA 1
ATOM 726 C C . SER A 1 95 ? 43.572 12.620 -45.512 1.00 59.75 95 SER A C 1
ATOM 728 O O . SER A 1 95 ? 42.488 13.015 -45.925 1.00 59.75 95 SER A O 1
ATOM 730 N N . SER A 1 96 ? 44.594 12.444 -46.349 1.00 65.56 96 SER A N 1
ATOM 731 C CA . SER A 1 96 ? 44.401 12.533 -47.806 1.00 65.56 96 SER A CA 1
ATOM 732 C C . SER A 1 96 ? 43.757 11.262 -48.381 1.00 65.56 96 SER A C 1
ATOM 734 O O . SER A 1 96 ? 43.796 11.055 -49.593 1.00 65.56 96 SER A O 1
ATOM 736 N N . ASP A 1 97 ? 43.240 10.384 -47.518 1.00 83.62 97 ASP A N 1
ATOM 737 C CA . ASP A 1 97 ? 42.694 9.079 -47.858 1.00 83.62 97 ASP A CA 1
ATOM 738 C C . ASP A 1 97 ? 41.178 9.084 -47.589 1.00 83.62 97 ASP A C 1
ATOM 740 O O . ASP A 1 97 ? 40.761 9.063 -46.428 1.00 83.62 97 ASP A O 1
ATOM 744 N N . PRO A 1 98 ? 40.330 9.075 -48.635 1.00 86.62 98 PRO A N 1
ATOM 745 C CA . PRO A 1 98 ? 38.879 9.096 -48.461 1.00 86.62 98 PRO A CA 1
ATOM 746 C C . PRO A 1 98 ? 38.345 7.881 -47.681 1.00 86.62 98 PRO A C 1
ATOM 748 O O . PRO A 1 98 ? 37.231 7.9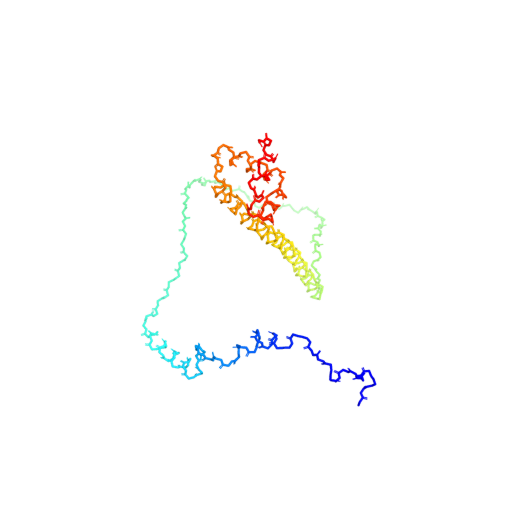34 -47.165 1.00 86.62 98 PRO A O 1
ATOM 751 N N . ILE A 1 99 ? 39.120 6.794 -47.561 1.00 89.44 99 ILE A N 1
ATOM 752 C CA . ILE A 1 99 ? 38.753 5.624 -46.756 1.00 89.44 99 ILE A CA 1
ATOM 753 C C . ILE A 1 99 ? 38.922 5.917 -45.258 1.00 89.44 99 ILE A C 1
ATOM 755 O O . ILE A 1 99 ? 38.077 5.512 -44.460 1.00 89.44 99 ILE A O 1
ATOM 759 N N . LEU A 1 100 ? 39.981 6.631 -44.859 1.00 90.19 100 LEU A N 1
ATOM 760 C CA . LEU A 1 100 ? 40.222 6.986 -43.455 1.00 90.19 100 LEU A CA 1
ATOM 761 C C . LEU A 1 100 ? 39.231 8.044 -42.953 1.00 90.19 100 LEU A C 1
ATOM 763 O O . LEU A 1 100 ? 38.747 7.926 -41.827 1.00 90.19 100 LEU A O 1
ATOM 767 N N . ASP A 1 101 ? 38.876 9.022 -43.787 1.00 88.88 101 ASP A N 1
ATOM 768 C CA . ASP A 1 101 ? 37.864 10.027 -43.439 1.00 88.88 101 ASP A CA 1
ATOM 769 C C . ASP A 1 101 ? 36.481 9.371 -43.219 1.00 88.88 101 ASP A C 1
ATOM 771 O O . ASP A 1 101 ? 35.851 9.592 -42.182 1.00 88.88 101 ASP A O 1
ATOM 775 N N . MET A 1 102 ? 36.063 8.462 -44.112 1.00 91.38 102 MET A N 1
ATOM 776 C CA . MET A 1 102 ? 34.832 7.665 -43.962 1.00 91.38 102 MET A CA 1
ATOM 777 C C . MET A 1 102 ? 34.853 6.765 -42.710 1.00 91.38 102 MET A C 1
ATOM 779 O O . MET A 1 102 ? 33.838 6.605 -42.031 1.00 91.38 102 MET A O 1
ATOM 783 N N . LEU A 1 103 ? 36.005 6.180 -42.361 1.00 92.69 103 LEU A N 1
ATOM 784 C CA . LEU A 1 103 ? 36.145 5.391 -41.130 1.00 92.69 103 LEU A CA 1
ATOM 785 C C . LEU A 1 103 ? 35.990 6.252 -39.868 1.00 92.69 103 LEU A C 1
ATOM 787 O O . LEU A 1 103 ? 35.403 5.791 -38.887 1.00 92.69 103 LEU A O 1
ATOM 791 N N . HIS A 1 104 ? 36.480 7.494 -39.882 1.00 89.88 104 HIS A N 1
ATOM 792 C CA . HIS A 1 104 ? 36.297 8.430 -38.773 1.00 89.88 104 HIS A CA 1
ATOM 793 C C . HIS A 1 104 ? 34.846 8.908 -38.627 1.00 89.88 104 HIS A C 1
ATOM 795 O O . HIS A 1 104 ? 34.373 9.039 -37.495 1.00 89.88 104 HIS A O 1
ATOM 801 N N . GLU A 1 105 ? 34.127 9.103 -39.734 1.00 91.06 105 GLU A N 1
ATOM 802 C CA . GLU A 1 105 ? 32.689 9.406 -39.746 1.00 91.06 105 GLU A CA 1
ATOM 803 C C . GLU A 1 105 ? 31.879 8.266 -39.106 1.00 91.06 105 GLU A C 1
ATOM 805 O O . GLU A 1 105 ? 31.231 8.467 -38.076 1.00 91.06 105 GLU A O 1
ATOM 810 N N . VAL A 1 106 ? 32.042 7.031 -39.598 1.00 92.25 106 VAL A N 1
ATOM 811 C CA . VAL A 1 106 ? 31.372 5.833 -39.051 1.00 92.25 106 VAL A CA 1
ATOM 812 C C . VAL A 1 106 ? 31.734 5.589 -37.577 1.00 92.25 106 VAL A C 1
ATOM 814 O O . VAL A 1 106 ? 30.887 5.169 -36.783 1.00 92.25 106 VAL A O 1
ATOM 817 N N . GLN A 1 107 ? 32.974 5.875 -37.164 1.00 92.31 107 GLN A N 1
ATOM 818 C CA . GLN A 1 107 ? 33.380 5.811 -35.756 1.00 92.31 107 GLN A CA 1
ATOM 819 C C . GLN A 1 107 ? 32.654 6.863 -34.895 1.00 92.31 107 GLN A C 1
ATOM 821 O O . GLN A 1 107 ? 32.298 6.579 -33.745 1.00 92.31 107 GLN A O 1
ATOM 826 N N . GLY A 1 108 ? 32.441 8.067 -35.432 1.00 91.25 108 GLY A N 1
ATOM 827 C CA . GLY A 1 108 ? 31.661 9.133 -34.804 1.00 91.25 108 GLY A CA 1
ATOM 828 C C . GLY A 1 108 ? 30.205 8.724 -34.596 1.00 91.25 108 GLY A C 1
ATOM 829 O O . GLY A 1 108 ? 29.709 8.780 -33.465 1.00 91.25 108 GLY A O 1
ATOM 830 N N . ASP A 1 109 ? 29.565 8.217 -35.648 1.00 93.31 109 ASP A N 1
ATOM 831 C CA . ASP A 1 109 ? 28.182 7.735 -35.620 1.00 93.31 109 ASP A CA 1
ATOM 832 C C . ASP A 1 109 ? 27.997 6.585 -34.631 1.00 93.31 109 ASP A C 1
ATOM 834 O O . ASP A 1 109 ? 27.131 6.648 -33.756 1.00 93.31 109 ASP A O 1
ATOM 838 N N . LEU A 1 110 ? 28.862 5.566 -34.683 1.00 93.62 110 LEU A N 1
ATOM 839 C CA . LEU A 1 110 ? 28.819 4.429 -33.760 1.00 93.62 110 LEU A CA 1
ATOM 840 C C . LEU A 1 110 ? 28.950 4.874 -32.293 1.00 93.62 110 LEU A C 1
ATOM 842 O O . LEU A 1 110 ? 28.276 4.338 -31.409 1.00 93.62 110 LEU A O 1
ATOM 846 N N . LYS A 1 111 ? 29.783 5.885 -32.017 1.00 92.25 111 LYS A N 1
ATOM 847 C CA . LYS A 1 111 ? 29.917 6.478 -30.679 1.00 92.25 111 LYS A CA 1
ATOM 848 C C . LYS A 1 111 ? 28.655 7.246 -30.267 1.00 92.25 111 LYS A C 1
ATOM 850 O O . LYS A 1 111 ? 28.252 7.164 -29.102 1.00 92.25 111 LYS A O 1
ATOM 855 N N . GLY A 1 112 ? 28.013 7.951 -31.198 1.00 92.50 112 GLY A N 1
ATOM 856 C CA . GLY A 1 112 ? 26.710 8.588 -30.996 1.00 92.50 112 GLY A CA 1
ATOM 857 C C . GLY A 1 112 ? 25.618 7.569 -30.656 1.00 92.50 112 GLY A C 1
ATOM 858 O O . GLY A 1 112 ? 24.958 7.693 -29.622 1.00 92.50 112 GLY A O 1
ATOM 859 N N . VAL A 1 113 ? 25.496 6.510 -31.462 1.00 93.69 113 VAL A N 1
ATOM 860 C CA . VAL A 1 113 ? 24.560 5.392 -31.260 1.00 93.69 113 VAL A CA 1
ATOM 861 C C . VAL A 1 113 ? 24.794 4.712 -29.910 1.00 93.69 113 VAL A C 1
ATOM 863 O O . VAL A 1 113 ? 23.857 4.592 -29.127 1.00 93.69 113 VAL A O 1
ATOM 866 N N . SER A 1 114 ? 26.039 4.352 -29.582 1.00 92.38 114 SER A N 1
ATOM 867 C CA . SER A 1 114 ? 26.403 3.744 -28.291 1.00 92.38 114 SER A CA 1
ATOM 868 C C . SER A 1 114 ? 26.000 4.624 -27.098 1.00 92.38 114 SER A C 1
ATOM 870 O O . SER A 1 114 ? 25.381 4.152 -26.142 1.00 92.38 114 SER A O 1
ATOM 872 N N . THR A 1 115 ? 26.242 5.936 -27.191 1.00 94.06 115 THR A N 1
ATOM 873 C CA . THR A 1 115 ? 25.831 6.905 -26.161 1.00 94.06 115 THR A CA 1
ATOM 874 C C . THR A 1 115 ? 24.307 6.967 -26.011 1.00 94.06 115 THR A C 1
ATOM 876 O O . THR A 1 115 ? 23.795 7.066 -24.896 1.00 94.06 115 THR A O 1
ATOM 879 N N . ASN A 1 116 ? 23.562 6.905 -27.116 1.00 93.56 116 ASN A N 1
ATOM 880 C CA . ASN A 1 116 ? 22.101 6.957 -27.098 1.00 93.56 116 ASN A CA 1
ATOM 881 C C . ASN A 1 116 ? 21.474 5.644 -26.601 1.00 93.56 116 ASN A C 1
ATOM 883 O O . ASN A 1 116 ? 20.523 5.700 -25.827 1.00 93.56 116 ASN A O 1
ATOM 887 N N . ILE A 1 117 ? 22.051 4.483 -26.930 1.00 94.62 117 ILE A N 1
ATOM 888 C CA . ILE A 1 117 ? 21.669 3.187 -26.343 1.00 94.62 117 ILE A CA 1
ATOM 889 C C . ILE A 1 117 ? 21.883 3.204 -24.824 1.00 94.62 117 ILE A C 1
ATOM 891 O O . ILE A 1 117 ? 20.980 2.824 -24.083 1.00 94.62 117 ILE A O 1
ATOM 895 N N . GLY A 1 118 ? 23.017 3.727 -24.344 1.00 94.50 118 GLY A N 1
ATOM 896 C CA . GLY A 1 118 ? 23.270 3.884 -22.907 1.00 94.50 118 GLY A CA 1
ATOM 897 C C . GLY A 1 118 ? 22.235 4.771 -22.198 1.00 94.50 118 GLY A C 1
ATOM 898 O O . GLY A 1 118 ? 21.798 4.447 -21.095 1.00 94.50 118 GLY A O 1
ATOM 899 N N . LYS A 1 119 ? 21.780 5.856 -22.844 1.00 94.50 119 LYS A N 1
ATOM 900 C CA . LYS A 1 119 ? 20.676 6.687 -22.326 1.00 94.50 119 LYS A CA 1
ATOM 901 C C . LYS A 1 119 ? 19.351 5.921 -22.290 1.00 94.50 119 LYS A C 1
ATOM 903 O O . LYS A 1 119 ? 18.658 6.003 -21.283 1.00 94.50 119 LYS A O 1
ATOM 908 N N . MET A 1 120 ? 19.005 5.188 -23.352 1.00 94.50 120 MET A N 1
ATOM 909 C CA . MET A 1 120 ? 17.765 4.400 -23.405 1.00 94.50 120 MET A CA 1
ATOM 910 C C . MET A 1 120 ? 17.744 3.311 -22.330 1.00 94.50 120 MET A C 1
ATOM 912 O O . MET A 1 120 ? 16.749 3.195 -21.624 1.00 94.50 120 MET A O 1
ATOM 916 N N . ALA A 1 121 ? 18.852 2.592 -22.123 1.00 93.19 121 ALA A N 1
ATOM 917 C CA . ALA A 1 121 ? 18.974 1.611 -21.045 1.00 93.19 121 ALA A CA 1
ATOM 918 C C . ALA A 1 121 ? 18.718 2.244 -19.662 1.00 93.19 121 ALA A C 1
ATOM 920 O O . ALA A 1 121 ? 17.889 1.750 -18.902 1.00 93.19 121 ALA A O 1
ATOM 921 N N . ALA A 1 122 ? 19.339 3.394 -19.371 1.00 92.81 122 ALA A N 1
ATOM 922 C CA . ALA A 1 122 ? 19.130 4.113 -18.112 1.00 92.81 122 ALA A CA 1
ATOM 923 C C . ALA A 1 122 ? 17.696 4.665 -17.940 1.00 92.81 122 ALA A C 1
ATOM 925 O O . ALA A 1 122 ? 17.210 4.783 -16.811 1.00 92.81 122 ALA A O 1
ATOM 926 N N . VAL A 1 123 ? 17.008 5.010 -19.037 1.00 93.06 123 VAL A N 1
ATOM 927 C CA . VAL A 1 123 ? 15.583 5.386 -19.017 1.00 93.06 123 VAL A CA 1
ATOM 928 C C . VAL A 1 123 ? 14.715 4.166 -18.716 1.00 93.06 123 VAL A C 1
ATOM 930 O O . VAL A 1 123 ? 13.914 4.232 -17.790 1.00 93.06 123 VAL A O 1
ATOM 933 N N . MET A 1 124 ? 14.927 3.040 -19.402 1.00 92.06 124 MET A N 1
ATOM 934 C CA . MET A 1 124 ? 14.175 1.800 -19.178 1.00 92.06 124 MET A CA 1
ATOM 935 C C . MET A 1 124 ? 14.338 1.271 -17.745 1.00 92.06 124 MET A C 1
ATOM 937 O O . MET A 1 124 ? 13.347 0.945 -17.098 1.00 92.06 124 MET A O 1
ATOM 941 N N . GLU A 1 125 ? 15.562 1.244 -17.204 1.00 90.31 125 GLU A N 1
ATOM 942 C CA . GLU A 1 125 ? 15.811 0.856 -15.806 1.00 90.31 125 GLU A CA 1
ATOM 943 C C . GLU A 1 125 ? 15.066 1.764 -14.814 1.00 90.31 125 GLU A C 1
ATOM 945 O O . GLU A 1 125 ? 14.480 1.288 -13.837 1.00 90.31 125 GLU A O 1
ATOM 950 N N . ARG A 1 126 ? 15.037 3.080 -15.078 1.00 87.19 126 ARG A N 1
ATOM 951 C CA . ARG A 1 126 ? 14.264 4.035 -14.274 1.00 87.19 126 ARG A CA 1
ATOM 952 C C . ARG A 1 126 ? 12.762 3.786 -14.398 1.00 87.19 126 ARG A C 1
ATOM 954 O O . ARG A 1 126 ? 12.083 3.809 -13.377 1.00 87.19 126 ARG A O 1
ATOM 961 N N . GLU A 1 127 ? 12.242 3.589 -15.604 1.00 85.38 127 GLU A N 1
ATOM 962 C CA . GLU A 1 127 ? 10.810 3.390 -15.852 1.00 85.38 127 GLU A CA 1
ATOM 963 C C . GLU A 1 127 ? 10.296 2.106 -15.205 1.00 85.38 127 GLU A C 1
ATOM 965 O O . GLU A 1 127 ? 9.279 2.155 -14.517 1.00 85.38 127 GLU A O 1
ATOM 970 N N . VAL A 1 128 ? 11.039 0.998 -15.300 1.00 86.12 128 VAL A N 1
ATOM 971 C CA . VAL A 1 128 ? 10.729 -0.251 -14.582 1.00 86.12 128 VAL A CA 1
ATOM 972 C C . VAL A 1 128 ? 10.692 -0.009 -13.068 1.00 86.12 128 VAL A C 1
ATOM 974 O O . VAL A 1 128 ? 9.722 -0.376 -12.406 1.00 86.12 128 VAL A O 1
ATOM 977 N N . ALA A 1 129 ? 11.693 0.683 -12.512 1.00 83.56 129 ALA A N 1
ATOM 978 C CA . ALA A 1 129 ? 11.735 0.996 -11.082 1.00 83.56 129 ALA A CA 1
ATOM 979 C C . ALA A 1 129 ? 10.633 1.979 -10.626 1.00 83.56 129 ALA A C 1
ATOM 981 O O . ALA A 1 129 ? 10.243 1.959 -9.457 1.00 83.56 129 ALA A O 1
ATOM 982 N N . VAL A 1 130 ? 10.136 2.852 -11.509 1.00 80.06 130 VAL A N 1
ATOM 983 C CA . VAL A 1 130 ? 8.997 3.749 -11.240 1.00 80.06 130 VAL A CA 1
ATOM 984 C C . VAL A 1 130 ? 7.678 2.981 -11.328 1.00 80.06 130 VAL A C 1
ATOM 986 O O . VAL A 1 130 ? 6.865 3.079 -10.415 1.00 80.06 130 VAL A O 1
ATOM 989 N N . GLN A 1 131 ? 7.482 2.154 -12.354 1.00 81.62 131 GLN A N 1
ATOM 990 C CA . GLN A 1 131 ? 6.288 1.322 -1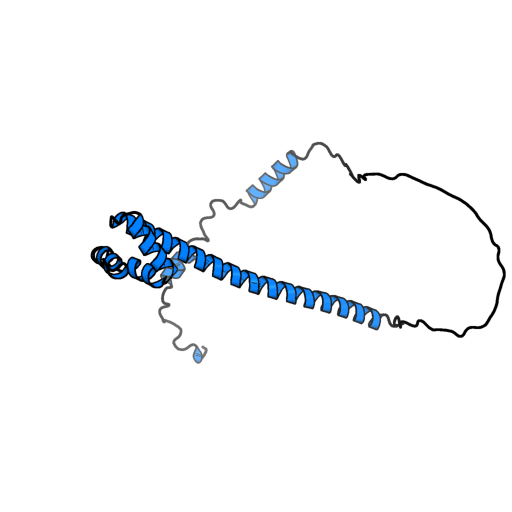2.524 1.00 81.62 131 GLN A CA 1
ATOM 991 C C . GLN A 1 131 ? 6.112 0.329 -11.360 1.00 81.62 131 GLN A C 1
ATOM 993 O O . GLN A 1 131 ? 5.014 0.183 -10.815 1.00 81.62 131 GLN A O 1
ATOM 998 N N . GLU A 1 132 ? 7.198 -0.310 -10.916 1.00 74.31 132 GLU A N 1
ATOM 999 C CA . GLU A 1 13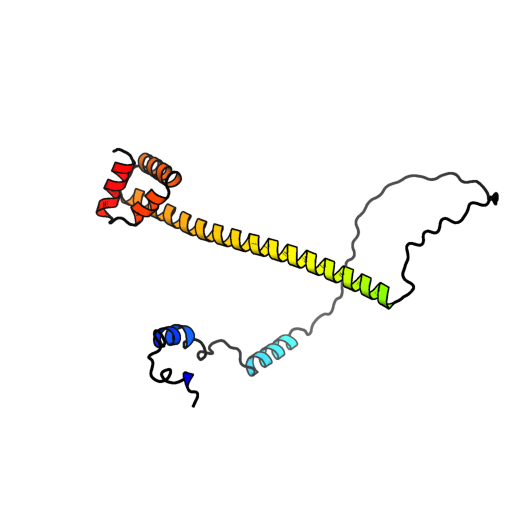2 ? 7.176 -1.207 -9.757 1.00 74.31 132 GLU A CA 1
ATOM 1000 C C . GLU A 1 132 ? 6.833 -0.458 -8.453 1.00 74.31 132 GLU A C 1
ATOM 1002 O O . GLU A 1 132 ? 6.095 -0.972 -7.613 1.00 74.31 132 GLU A O 1
ATOM 1007 N N . LYS A 1 133 ? 7.319 0.778 -8.276 1.00 73.19 133 LYS A N 1
ATOM 1008 C CA . LYS A 1 133 ? 6.953 1.611 -7.118 1.00 73.19 133 LYS A CA 1
ATOM 1009 C C . LYS A 1 133 ? 5.485 2.020 -7.155 1.00 73.19 133 LYS A C 1
ATOM 1011 O O . LYS A 1 133 ? 4.794 1.788 -6.169 1.00 73.19 133 LYS A O 1
ATOM 1016 N N . ASN A 1 134 ? 5.007 2.534 -8.287 1.00 72.75 134 ASN A N 1
ATOM 1017 C CA . ASN A 1 134 ? 3.621 2.970 -8.453 1.00 72.75 134 ASN A CA 1
ATOM 1018 C C . ASN A 1 134 ? 2.643 1.808 -8.188 1.00 72.75 134 ASN A C 1
ATOM 102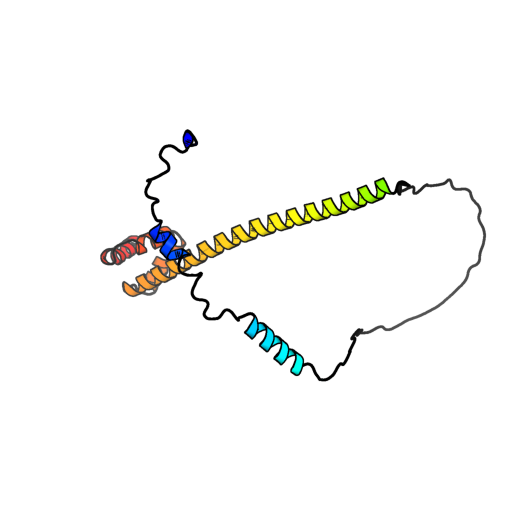0 O O . ASN A 1 134 ? 1.717 1.951 -7.398 1.00 72.75 134 ASN A O 1
ATOM 1024 N N . SER A 1 135 ? 2.902 0.618 -8.745 1.00 76.25 135 SER A N 1
ATOM 1025 C CA . SER A 1 135 ? 2.058 -0.568 -8.506 1.00 76.25 135 SER A CA 1
ATOM 1026 C C . SER A 1 135 ? 2.034 -1.031 -7.039 1.00 76.25 135 SER A C 1
ATOM 1028 O O . SER A 1 135 ? 0.992 -1.466 -6.540 1.00 76.25 135 SER A O 1
ATOM 1030 N N . LYS A 1 136 ? 3.154 -0.910 -6.310 1.00 73.62 136 LYS A N 1
ATOM 1031 C CA . LYS A 1 136 ? 3.214 -1.184 -4.862 1.00 73.62 136 LYS A CA 1
ATOM 1032 C C . LYS A 1 136 ? 2.502 -0.109 -4.039 1.00 73.62 136 LYS A C 1
ATOM 1034 O O . LYS A 1 136 ? 1.885 -0.440 -3.025 1.00 73.62 136 LYS A O 1
ATOM 1039 N N . GLU A 1 137 ? 2.582 1.149 -4.461 1.00 79.38 137 GLU A N 1
ATOM 1040 C CA . GLU A 1 137 ? 1.938 2.291 -3.811 1.00 79.38 137 GLU A CA 1
ATOM 1041 C C . GLU A 1 137 ? 0.409 2.230 -3.950 1.00 79.38 137 GLU A C 1
ATOM 1043 O O . GLU A 1 137 ? -0.283 2.302 -2.934 1.00 79.38 137 GLU A O 1
ATOM 1048 N N . ASP A 1 138 ? -0.116 1.928 -5.141 1.00 84.69 138 ASP A N 1
ATOM 1049 C CA . ASP A 1 138 ? -1.548 1.683 -5.374 1.00 84.69 138 ASP A CA 1
ATOM 1050 C C . ASP A 1 138 ? -2.085 0.533 -4.501 1.00 84.69 138 ASP A C 1
ATOM 1052 O O . ASP A 1 138 ? -3.143 0.638 -3.868 1.00 84.69 138 ASP A O 1
ATOM 1056 N N . HIS A 1 139 ? -1.335 -0.572 -4.402 1.00 87.25 139 HIS A N 1
ATOM 1057 C CA . HIS A 1 139 ? -1.702 -1.692 -3.533 1.00 87.25 139 HIS A CA 1
ATOM 1058 C C . HIS A 1 139 ? -1.688 -1.314 -2.043 1.00 87.25 139 HIS A C 1
ATOM 1060 O O . HIS A 1 139 ? -2.618 -1.670 -1.314 1.00 87.25 139 HIS A O 1
ATOM 1066 N N . GLN A 1 140 ? -0.670 -0.576 -1.586 1.00 88.25 140 GLN A N 1
ATOM 1067 C CA . GLN A 1 140 ? -0.592 -0.028 -0.225 1.00 88.25 140 GLN A CA 1
ATOM 1068 C C . GLN A 1 140 ? -1.773 0.900 0.080 1.00 88.25 140 GLN A C 1
ATOM 1070 O O . GLN A 1 140 ? -2.401 0.763 1.131 1.00 88.25 140 GLN A O 1
ATOM 1075 N N . GLN A 1 141 ? -2.101 1.813 -0.834 1.00 91.31 141 GLN A N 1
ATOM 1076 C CA . GLN A 1 141 ? -3.193 2.769 -0.685 1.00 91.31 141 GLN A CA 1
ATOM 1077 C C . GLN A 1 141 ? -4.545 2.055 -0.556 1.00 91.31 141 GLN A C 1
ATOM 1079 O O . GLN A 1 141 ? -5.296 2.307 0.389 1.00 91.31 141 GLN A O 1
ATOM 1084 N N . LYS A 1 142 ? -4.803 1.055 -1.404 1.00 92.00 142 LYS A N 1
ATOM 1085 C CA . LYS A 1 142 ? -6.020 0.230 -1.346 1.00 92.00 142 LYS A CA 1
ATOM 1086 C C . LYS A 1 142 ? -6.162 -0.554 -0.033 1.00 92.00 142 LYS A C 1
ATOM 1088 O O . LYS A 1 142 ? -7.281 -0.781 0.432 1.00 92.00 142 LYS A O 1
ATOM 1093 N N . LEU A 1 143 ? -5.055 -0.967 0.594 1.00 92.56 143 LEU A N 1
ATOM 1094 C CA . LEU A 1 143 ? -5.076 -1.580 1.931 1.00 92.56 143 LEU A CA 1
ATOM 1095 C C . LEU A 1 143 ? -5.377 -0.546 3.031 1.00 92.56 143 LEU A C 1
ATOM 1097 O O . LEU A 1 143 ? -6.165 -0.839 3.931 1.00 92.56 143 LEU A O 1
ATOM 1101 N N . ARG A 1 144 ? -4.826 0.673 2.937 1.00 93.94 144 ARG A N 1
ATOM 1102 C CA . ARG A 1 144 ? -5.093 1.783 3.878 1.00 93.94 144 ARG A CA 1
ATOM 1103 C C . ARG A 1 144 ? -6.557 2.215 3.852 1.00 93.94 144 ARG A C 1
ATOM 1105 O O . ARG A 1 144 ? -7.167 2.417 4.904 1.00 93.94 144 ARG A O 1
ATOM 1112 N N . GLU A 1 145 ? -7.150 2.301 2.668 1.00 95.00 145 GLU A N 1
ATOM 1113 C CA . GLU A 1 145 ? -8.575 2.596 2.493 1.00 95.00 145 GLU A CA 1
ATOM 1114 C C . GLU A 1 145 ? -9.455 1.515 3.127 1.00 95.00 145 GLU A C 1
ATOM 1116 O O . GLU A 1 145 ? -10.333 1.834 3.928 1.00 95.00 145 GLU A O 1
ATOM 1121 N N . LYS A 1 146 ? -9.164 0.231 2.871 1.00 96.12 146 LYS A N 1
ATOM 1122 C CA . LYS A 1 146 ? -9.874 -0.887 3.514 1.00 96.12 146 LYS A CA 1
ATOM 1123 C C . LYS A 1 146 ? -9.747 -0.861 5.036 1.00 96.12 146 LYS A C 1
ATOM 1125 O O . LYS A 1 146 ? -10.754 -0.972 5.727 1.00 96.12 146 LYS A O 1
ATOM 1130 N N . ALA A 1 147 ? -8.541 -0.685 5.572 1.00 96.19 147 ALA A N 1
ATOM 1131 C CA . ALA A 1 147 ? -8.322 -0.675 7.016 1.00 96.19 147 ALA A CA 1
ATOM 1132 C C . ALA A 1 147 ? -9.006 0.518 7.703 1.00 96.19 147 ALA A C 1
ATOM 1134 O O . ALA A 1 147 ? -9.618 0.354 8.755 1.00 96.19 147 ALA A O 1
ATOM 1135 N N . THR A 1 148 ? -8.976 1.712 7.099 1.00 95.94 148 THR A N 1
ATOM 1136 C CA . THR A 1 148 ? -9.689 2.881 7.648 1.00 95.94 148 THR A CA 1
ATOM 1137 C C . THR A 1 148 ? -11.207 2.779 7.494 1.00 95.94 148 THR A C 1
ATOM 1139 O O . THR A 1 148 ? -11.934 3.287 8.348 1.00 95.94 148 THR A O 1
ATOM 1142 N N . ALA A 1 149 ? -11.725 2.126 6.450 1.00 96.69 149 ALA A N 1
ATOM 1143 C CA . ALA A 1 149 ? -13.144 1.777 6.364 1.00 96.69 149 ALA A CA 1
ATOM 1144 C C . ALA A 1 149 ? -13.541 0.802 7.486 1.00 96.69 149 ALA A C 1
ATOM 1146 O O . ALA A 1 149 ? -14.533 1.033 8.179 1.00 96.69 149 ALA A O 1
ATOM 1147 N N . GLU A 1 150 ? -12.723 -0.222 7.739 1.00 97.19 150 GLU A N 1
ATOM 1148 C CA . GLU A 1 150 ? -13.021 -1.235 8.752 1.00 97.19 150 GLU A CA 1
ATOM 1149 C C . GLU A 1 150 ? -12.937 -0.675 10.180 1.00 97.19 150 GLU A C 1
ATOM 1151 O O . GLU A 1 150 ? -13.808 -0.958 10.998 1.00 97.19 150 GLU A O 1
ATOM 1156 N N . LEU A 1 151 ? -11.993 0.227 10.479 1.00 96.81 151 LEU A N 1
ATOM 1157 C CA . LEU A 1 151 ? -11.974 0.942 11.763 1.00 96.81 151 LEU A CA 1
ATOM 1158 C C . LEU A 1 151 ? -13.273 1.734 12.027 1.00 96.81 151 LEU A C 1
ATOM 1160 O O . LEU A 1 151 ? -13.739 1.785 13.166 1.00 96.81 151 LEU A O 1
ATOM 1164 N N . ARG A 1 152 ? -13.887 2.324 10.989 1.00 96.12 152 ARG A N 1
ATOM 1165 C CA . ARG A 1 152 ? -15.194 3.000 11.117 1.00 96.12 152 ARG A CA 1
ATOM 1166 C C . ARG A 1 152 ? -16.324 1.996 11.347 1.00 96.12 152 ARG A C 1
ATOM 1168 O O . ARG A 1 152 ? -17.152 2.214 12.225 1.00 96.12 152 ARG A O 1
ATOM 1175 N N . LYS A 1 153 ? -16.335 0.887 10.600 1.00 97.06 153 LYS A N 1
ATOM 1176 C CA . LYS A 1 153 ? -17.325 -0.199 10.721 1.00 97.06 153 LYS A CA 1
ATOM 1177 C C . LYS A 1 153 ? -17.326 -0.844 12.113 1.00 97.06 153 LYS A C 1
ATOM 1179 O O . LYS A 1 153 ? -18.389 -1.137 12.646 1.00 97.06 153 LYS A O 1
ATOM 1184 N N . LEU A 1 154 ? -16.152 -1.006 12.727 1.00 96.25 154 LEU A N 1
ATOM 1185 C CA . LEU A 1 154 ? -15.979 -1.566 14.076 1.00 96.25 154 LEU A CA 1
ATOM 1186 C C . LEU A 1 154 ? -16.358 -0.590 15.215 1.00 96.25 154 LEU A C 1
ATOM 1188 O O . LEU A 1 154 ? -16.267 -0.953 16.392 1.00 96.25 154 LEU A O 1
ATOM 1192 N N . GLY A 1 155 ? -16.788 0.633 14.880 1.00 95.25 155 GLY A N 1
ATOM 1193 C CA . GLY A 1 155 ? -17.312 1.614 15.830 1.00 95.25 155 GLY A CA 1
ATOM 1194 C C . GLY A 1 155 ? -16.256 2.379 16.633 1.00 95.25 155 GLY A C 1
ATOM 1195 O O . GLY A 1 155 ? -16.591 2.934 17.677 1.00 95.25 155 GLY A O 1
ATOM 1196 N N . PHE A 1 156 ? -14.996 2.419 16.184 1.00 96.69 156 PHE A N 1
ATOM 1197 C CA . PHE A 1 156 ? -13.951 3.194 16.862 1.00 96.69 156 PHE A CA 1
ATOM 1198 C C . PHE A 1 156 ? -14.191 4.703 16.738 1.00 96.69 156 PHE A C 1
ATOM 1200 O O . PHE A 1 156 ? -14.563 5.210 15.677 1.00 96.69 156 PHE A O 1
ATOM 1207 N N . THR A 1 157 ? -13.920 5.443 17.810 1.00 96.44 157 THR A N 1
ATOM 1208 C CA . THR A 1 157 ? -13.958 6.910 17.831 1.00 96.44 157 THR A CA 1
ATOM 1209 C C . THR A 1 157 ? -12.850 7.513 16.963 1.00 96.44 157 THR A C 1
ATOM 1211 O O . THR A 1 157 ? -11.834 6.878 16.681 1.00 96.44 157 THR A O 1
ATOM 1214 N N . GLY A 1 158 ? -12.998 8.779 16.555 1.00 96.31 158 GLY A N 1
ATOM 1215 C CA . GLY A 1 158 ? -12.006 9.445 15.699 1.00 96.31 158 GLY A CA 1
ATOM 1216 C C . GLY A 1 158 ? -10.583 9.473 16.282 1.00 96.31 158 GLY A C 1
ATOM 1217 O O . GLY A 1 158 ? -9.615 9.373 15.532 1.00 96.31 158 GLY A O 1
ATOM 1218 N N . SER A 1 159 ? -10.431 9.543 17.609 1.00 95.94 159 SER A N 1
ATOM 1219 C CA . SER A 1 159 ? -9.116 9.515 18.264 1.00 95.94 159 SER A CA 1
ATOM 1220 C C . SER A 1 159 ? -8.488 8.116 18.254 1.00 95.94 159 SER A C 1
ATOM 1222 O O . SER A 1 159 ? -7.285 7.993 18.027 1.00 95.94 159 SER A O 1
ATOM 1224 N N . GLU A 1 160 ? -9.280 7.058 18.434 1.00 96.25 160 GLU A N 1
ATOM 1225 C CA . GLU A 1 160 ? -8.832 5.664 18.303 1.00 96.25 160 GLU A CA 1
ATOM 1226 C C . GLU A 1 160 ? -8.458 5.332 16.854 1.00 96.25 160 GLU A C 1
ATOM 1228 O O . GLU A 1 160 ? -7.409 4.735 16.619 1.00 96.25 160 GLU A O 1
ATOM 1233 N N . GLN A 1 161 ? -9.244 5.803 15.875 1.00 96.88 161 GLN A N 1
ATOM 1234 C CA . GLN A 1 161 ? -8.931 5.656 14.449 1.00 96.88 161 GLN A CA 1
ATOM 1235 C C . GLN A 1 161 ? -7.574 6.287 14.097 1.00 96.88 161 GLN A C 1
ATOM 1237 O O . GLN A 1 161 ? -6.763 5.661 13.417 1.00 96.88 161 GLN A O 1
ATOM 1242 N N . VAL A 1 162 ? -7.292 7.498 14.596 1.00 97.19 162 VAL A N 1
ATOM 1243 C CA . VAL A 1 162 ? -6.002 8.182 14.387 1.00 97.19 162 VAL A CA 1
ATOM 1244 C C . VAL A 1 162 ? -4.846 7.443 15.073 1.00 97.19 162 VAL A C 1
ATOM 1246 O O . VAL A 1 162 ? -3.777 7.303 14.476 1.00 97.19 162 VAL A O 1
ATOM 1249 N N . LYS A 1 163 ? -5.044 6.915 16.290 1.00 96.81 163 LYS A N 1
ATOM 1250 C CA . LYS A 1 163 ? -4.032 6.086 16.969 1.00 96.81 163 LYS A CA 1
ATOM 1251 C C . LYS A 1 163 ? -3.723 4.811 16.173 1.00 96.81 163 LYS A C 1
ATOM 1253 O O . LYS A 1 163 ? -2.553 4.534 15.922 1.00 96.81 163 LYS A O 1
ATOM 1258 N N . ALA A 1 164 ? -4.745 4.077 15.729 1.00 97.19 164 ALA A N 1
ATOM 1259 C CA . ALA A 1 164 ? -4.576 2.848 14.951 1.00 97.19 164 ALA A CA 1
ATOM 1260 C C . ALA A 1 164 ? -3.902 3.120 13.594 1.00 97.19 164 ALA A C 1
ATOM 1262 O O . ALA A 1 164 ? -2.956 2.429 13.221 1.00 97.19 164 ALA A O 1
ATOM 1263 N N . ALA A 1 165 ? -4.299 4.190 12.895 1.00 96.31 165 ALA A N 1
ATOM 1264 C CA . ALA A 1 165 ? -3.649 4.621 11.657 1.00 96.31 165 ALA A CA 1
ATOM 1265 C C . ALA A 1 165 ? -2.157 4.959 11.860 1.00 96.31 165 ALA A C 1
ATOM 1267 O O . ALA A 1 165 ? -1.327 4.593 11.029 1.00 96.31 165 ALA A O 1
ATOM 1268 N N . SER A 1 166 ? -1.795 5.592 12.982 1.00 96.81 166 SER A N 1
ATOM 1269 C CA . SER A 1 166 ? -0.392 5.843 13.348 1.00 96.81 166 SER A CA 1
ATOM 1270 C C . SER A 1 166 ? 0.403 4.542 13.533 1.00 96.81 166 SER A C 1
ATOM 1272 O O . SER A 1 166 ? 1.541 4.438 13.067 1.00 96.81 166 SER A O 1
ATOM 1274 N N . VAL A 1 167 ? -0.203 3.506 14.130 1.00 96.12 167 VAL A N 1
ATOM 1275 C CA . VAL A 1 167 ? 0.420 2.174 14.216 1.00 96.12 167 VAL A CA 1
ATOM 1276 C C . VAL A 1 167 ? 0.574 1.541 12.831 1.00 96.12 167 VAL A C 1
ATOM 1278 O O . VAL A 1 167 ? 1.658 1.050 12.538 1.00 96.12 167 VAL A O 1
ATOM 1281 N N . PHE A 1 168 ? -0.426 1.614 11.946 1.00 95.62 168 PHE A N 1
ATOM 1282 C CA . PHE A 1 168 ? -0.315 1.081 10.576 1.00 95.62 168 PHE A CA 1
ATOM 1283 C C . PHE A 1 168 ? 0.771 1.763 9.737 1.00 95.62 168 PHE A C 1
ATOM 1285 O O . PHE A 1 168 ? 1.426 1.101 8.937 1.00 95.62 168 PHE A O 1
ATOM 1292 N N . VAL A 1 169 ? 1.005 3.064 9.927 1.00 94.44 169 VAL A N 1
ATOM 1293 C CA . VAL A 1 169 ? 2.115 3.772 9.264 1.00 94.44 169 VAL A CA 1
ATOM 1294 C C . VAL A 1 169 ? 3.474 3.306 9.798 1.00 94.44 169 VAL A C 1
ATOM 1296 O O . VAL A 1 169 ? 4.421 3.185 9.025 1.00 94.44 169 VAL A O 1
ATOM 1299 N N . ARG A 1 170 ? 3.582 3.014 11.102 1.00 94.94 170 ARG A N 1
ATOM 1300 C CA . ARG A 1 170 ? 4.821 2.508 11.724 1.00 94.94 170 ARG A CA 1
ATOM 1301 C C . ARG A 1 170 ? 5.075 1.022 11.466 1.00 94.94 170 ARG A C 1
ATOM 1303 O O . ARG A 1 170 ? 6.231 0.615 11.425 1.00 94.94 170 ARG A O 1
ATOM 1310 N N . ILE A 1 171 ? 4.017 0.220 11.360 1.00 94.44 171 ILE A N 1
ATOM 1311 C CA . ILE A 1 171 ? 4.054 -1.240 11.231 1.00 94.44 171 ILE A CA 1
ATOM 1312 C C . ILE A 1 171 ? 2.980 -1.668 10.208 1.00 94.44 171 ILE A C 1
ATOM 1314 O O . ILE A 1 171 ? 1.882 -2.075 10.600 1.00 94.44 171 ILE A O 1
ATOM 1318 N N . PRO A 1 172 ? 3.266 -1.586 8.893 1.00 92.44 172 PRO A N 1
ATOM 1319 C CA . PRO A 1 172 ? 2.294 -1.903 7.841 1.00 92.44 172 PRO A CA 1
ATOM 1320 C C . PRO A 1 172 ? 1.721 -3.323 7.924 1.00 92.44 172 PRO A C 1
ATOM 1322 O O . PRO A 1 172 ? 0.568 -3.545 7.558 1.00 92.44 172 PRO A O 1
ATOM 1325 N N . ASP A 1 173 ? 2.474 -4.275 8.474 1.00 94.06 173 ASP A N 1
ATOM 1326 C CA . ASP A 1 173 ? 2.024 -5.661 8.629 1.00 94.06 173 ASP A CA 1
ATOM 1327 C C . ASP A 1 173 ? 0.805 -5.785 9.555 1.00 94.06 173 ASP A C 1
ATOM 1329 O O . ASP A 1 173 ? -0.046 -6.639 9.325 1.00 94.06 173 ASP A O 1
ATOM 1333 N N . GLN A 1 174 ? 0.642 -4.887 10.537 1.00 94.69 174 GLN A N 1
ATOM 1334 C CA . GLN A 1 174 ? -0.547 -4.842 11.405 1.00 94.69 174 GLN A CA 1
ATOM 1335 C C . GLN A 1 174 ? -1.826 -4.566 10.598 1.00 94.69 174 GLN A C 1
ATOM 1337 O O . GLN A 1 174 ? -2.888 -5.111 10.897 1.00 94.69 174 GLN A O 1
ATOM 1342 N N . MET A 1 175 ? -1.718 -3.753 9.544 1.00 95.19 175 MET A N 1
ATOM 1343 C CA . MET A 1 175 ? -2.813 -3.451 8.620 1.00 95.19 175 MET A CA 1
ATOM 1344 C C . MET A 1 175 ? -3.155 -4.663 7.743 1.00 95.19 175 MET A C 1
ATOM 1346 O O . MET A 1 175 ? -4.328 -4.956 7.522 1.00 95.19 175 MET A O 1
ATOM 1350 N N . SER A 1 176 ? -2.135 -5.388 7.273 1.00 94.38 176 SER A N 1
ATOM 1351 C CA . SER A 1 176 ? -2.310 -6.633 6.511 1.00 94.38 176 SER A CA 1
ATOM 1352 C C . SER A 1 176 ? -2.982 -7.721 7.360 1.00 94.38 176 SER A C 1
ATOM 1354 O O . SER A 1 176 ? -3.947 -8.360 6.932 1.00 94.38 176 SER A O 1
ATOM 1356 N N . MET A 1 177 ? -2.526 -7.874 8.607 1.00 96.25 177 MET A N 1
ATOM 1357 C CA . MET A 1 177 ? -3.050 -8.857 9.553 1.00 96.25 177 MET A CA 1
ATOM 1358 C C . MET A 1 177 ? -4.513 -8.565 9.925 1.00 96.25 177 MET A C 1
ATOM 1360 O O . MET A 1 177 ? -5.345 -9.464 9.826 1.00 96.25 177 MET A O 1
ATOM 1364 N N . LEU A 1 178 ? -4.871 -7.302 10.217 1.00 96.75 178 LEU A N 1
ATOM 1365 C CA . LEU A 1 178 ? -6.269 -6.881 10.423 1.00 96.75 178 LEU A CA 1
ATOM 1366 C C . LEU A 1 178 ? -7.194 -7.370 9.298 1.00 96.75 178 LEU A C 1
ATOM 1368 O O . LEU A 1 178 ? -8.287 -7.868 9.561 1.00 96.75 178 LEU A O 1
ATOM 1372 N N . LEU A 1 179 ? -6.770 -7.194 8.045 1.00 95.56 179 LEU A N 1
ATOM 1373 C CA . LEU A 1 179 ? -7.576 -7.519 6.867 1.00 95.56 179 LEU A CA 1
ATOM 1374 C C . LEU A 1 179 ? -7.611 -9.024 6.556 1.00 95.56 179 LEU A C 1
ATOM 1376 O O . LEU A 1 179 ? -8.480 -9.456 5.801 1.00 95.56 179 LEU A O 1
ATOM 1380 N N . THR A 1 180 ? -6.705 -9.803 7.152 1.00 96.94 180 THR A N 1
ATOM 1381 C CA . THR A 1 180 ? -6.655 -11.271 7.057 1.00 96.94 180 THR A CA 1
ATOM 1382 C C . THR A 1 180 ? -7.496 -11.947 8.147 1.00 96.94 180 THR A C 1
ATOM 1384 O O . THR A 1 180 ? -8.025 -13.028 7.914 1.00 96.94 180 THR A O 1
ATOM 1387 N N . LEU A 1 181 ? -7.661 -11.316 9.316 1.00 96.88 181 LEU A N 1
ATOM 1388 C CA . LEU A 1 181 ? -8.514 -11.824 10.396 1.00 96.88 181 LEU A CA 1
ATOM 1389 C C . LEU A 1 181 ? -9.993 -11.922 10.004 1.00 96.88 181 LEU A C 1
ATOM 1391 O O . LEU A 1 181 ? -10.516 -11.066 9.281 1.00 96.88 181 LEU A O 1
ATOM 1395 N N . ASP A 1 182 ? -10.682 -12.888 10.613 1.00 96.50 182 ASP A N 1
ATOM 1396 C CA . ASP A 1 182 ? -12.142 -12.950 10.671 1.00 96.50 182 ASP A CA 1
ATOM 1397 C C . ASP A 1 182 ? -12.726 -11.697 11.334 1.00 96.50 182 ASP A C 1
ATOM 1399 O O . ASP A 1 182 ? -12.174 -11.160 12.298 1.00 96.50 182 ASP A O 1
ATOM 1403 N N . GLU A 1 183 ? -13.879 -11.242 10.842 1.00 94.69 183 GLU A N 1
ATOM 1404 C CA . GLU A 1 183 ? -14.505 -9.979 11.254 1.00 94.69 183 GLU A CA 1
ATOM 1405 C C . GLU A 1 183 ? -14.770 -9.883 12.767 1.00 94.69 183 GLU A C 1
ATOM 1407 O O . GLU A 1 183 ? -14.616 -8.813 13.357 1.00 94.69 183 GLU A O 1
ATOM 1412 N N . THR A 1 184 ? -15.077 -11.011 13.411 1.00 95.81 184 THR A N 1
ATOM 1413 C CA . THR A 1 184 ? -15.276 -11.129 14.864 1.00 95.81 184 THR A CA 1
ATOM 1414 C C . THR A 1 184 ? -14.018 -10.798 15.673 1.00 95.81 184 THR A C 1
ATOM 1416 O O . THR A 1 184 ? -14.126 -10.208 16.746 1.00 95.81 184 THR A O 1
ATOM 1419 N N . LEU A 1 185 ? -12.830 -11.125 15.155 1.00 97.19 185 LEU A N 1
ATOM 1420 C CA . LEU A 1 185 ? -11.540 -10.937 15.830 1.00 97.19 185 LEU A CA 1
ATOM 1421 C C . LEU A 1 185 ? -10.938 -9.548 15.579 1.00 97.19 185 LEU A C 1
ATOM 1423 O O . LEU A 1 185 ? -10.125 -9.065 16.370 1.00 97.19 185 LEU A O 1
ATOM 1427 N N . ARG A 1 186 ? -11.344 -8.867 14.496 1.00 97.25 186 ARG A N 1
ATOM 1428 C CA . ARG A 1 186 ? -10.781 -7.564 14.095 1.00 97.25 186 ARG A CA 1
ATOM 1429 C C . ARG A 1 186 ? -10.889 -6.505 15.188 1.00 97.25 186 ARG A C 1
ATOM 1431 O O . ARG A 1 186 ? -9.952 -5.732 15.370 1.00 97.25 186 ARG A O 1
ATOM 1438 N N . ARG A 1 187 ? -12.000 -6.461 15.932 1.00 96.62 187 ARG A N 1
ATOM 1439 C CA . ARG A 1 187 ? -12.190 -5.461 16.998 1.00 96.62 187 ARG A CA 1
ATOM 1440 C C . ARG A 1 187 ? -11.231 -5.676 18.168 1.00 96.62 187 ARG A C 1
ATOM 1442 O O . ARG A 1 187 ? -10.603 -4.721 18.614 1.00 96.62 187 ARG A O 1
ATOM 1449 N N . GLU A 1 188 ? -11.111 -6.915 18.635 1.00 96.88 188 GLU A N 1
ATOM 1450 C CA . GLU A 1 188 ? -10.213 -7.298 19.732 1.00 96.88 188 GLU A CA 1
ATOM 1451 C C . GLU A 1 188 ? -8.743 -7.071 19.359 1.00 96.88 188 GLU A C 1
ATOM 1453 O O . GLU A 1 188 ? -7.979 -6.518 20.147 1.00 96.88 188 GLU A O 1
ATOM 1458 N N . PHE A 1 189 ? -8.367 -7.393 18.120 1.00 97.75 189 PHE A N 1
ATOM 1459 C CA . PHE A 1 189 ? -7.029 -7.133 17.593 1.00 97.75 189 PHE A CA 1
ATOM 1460 C C . PHE A 1 189 ? -6.638 -5.646 17.655 1.00 97.75 189 PHE A C 1
ATOM 1462 O O . PHE A 1 189 ? -5.538 -5.321 18.104 1.00 97.75 189 PHE A O 1
ATOM 1469 N N . ILE A 1 190 ? -7.538 -4.731 17.266 1.00 97.38 190 ILE A N 1
ATOM 1470 C CA . ILE A 1 190 ? -7.292 -3.284 17.385 1.00 97.38 190 ILE A CA 1
ATOM 1471 C C . ILE A 1 190 ? -7.201 -2.845 18.854 1.00 97.38 190 ILE A C 1
ATOM 1473 O O . ILE A 1 190 ? -6.332 -2.041 19.179 1.00 97.38 190 ILE A O 1
ATOM 1477 N N . LEU A 1 191 ? -8.051 -3.364 19.748 1.00 96.44 191 LEU A N 1
ATOM 1478 C CA . LEU A 1 191 ? -7.989 -3.032 21.179 1.00 96.44 191 LEU A CA 1
ATOM 1479 C C . LEU A 1 191 ? -6.641 -3.432 21.795 1.00 96.44 191 LEU A C 1
ATOM 1481 O O . LEU A 1 191 ? -5.962 -2.590 22.380 1.00 96.44 191 LEU A O 1
ATOM 1485 N N . ASN A 1 192 ? -6.198 -4.668 21.554 1.00 95.88 192 ASN A N 1
ATOM 1486 C CA . ASN A 1 192 ? -4.910 -5.180 22.021 1.00 95.88 192 ASN A CA 1
ATOM 1487 C C . ASN A 1 192 ? -3.728 -4.358 21.460 1.00 95.88 192 ASN A C 1
ATOM 1489 O O . ASN A 1 192 ? -2.844 -3.941 22.204 1.00 95.88 192 ASN A O 1
ATOM 1493 N N . MET A 1 193 ? -3.755 -4.025 20.164 1.00 94.56 193 MET A N 1
ATOM 1494 C CA . MET A 1 193 ? -2.764 -3.145 19.525 1.00 94.56 193 MET A CA 1
ATOM 1495 C C . MET A 1 193 ? -2.717 -1.736 20.149 1.00 94.56 193 MET A C 1
ATOM 1497 O O . MET A 1 193 ? -1.647 -1.132 20.236 1.00 94.56 193 MET A O 1
ATOM 1501 N N . LEU A 1 194 ? -3.867 -1.202 20.570 1.00 94.94 194 LEU A N 1
ATOM 1502 C CA . LEU A 1 194 ? -3.984 0.112 21.207 1.00 94.94 194 LEU A CA 1
ATOM 1503 C C . LEU A 1 194 ? -3.741 0.087 22.727 1.00 94.94 194 LEU A C 1
ATOM 1505 O O . LEU A 1 194 ? -3.610 1.161 23.319 1.00 94.94 194 LEU A O 1
ATOM 1509 N N . GLY A 1 195 ? -3.660 -1.096 23.344 1.00 91.69 195 GLY A N 1
ATOM 1510 C CA . GLY A 1 195 ? -3.525 -1.274 24.791 1.00 91.69 195 GLY A CA 1
ATOM 1511 C C . GLY A 1 195 ? -4.776 -0.856 25.572 1.00 91.69 195 GLY A C 1
ATOM 1512 O O . GLY A 1 195 ? -4.645 -0.156 26.577 1.00 91.69 195 GLY A O 1
ATOM 1513 N N . MET A 1 196 ? -5.966 -1.224 25.078 1.00 84.81 196 MET A N 1
ATOM 1514 C CA . MET A 1 196 ? -7.283 -0.852 25.630 1.00 84.81 196 MET A CA 1
ATOM 1515 C C . MET A 1 196 ? -8.153 -2.070 25.954 1.00 84.81 196 MET A C 1
ATOM 1517 O O . MET A 1 196 ? -7.996 -3.096 25.258 1.00 84.81 196 MET A O 1
#

InterPro domains:
  IPR056623 MLLE-like domain [PF23950] (139-194)